Protein AF-0000000085128435 (afdb_homodimer)

Secondary structure (DSSP, 8-state):
-------------EEEEEPTTS-EEETTTTEEE-HHHHHHHHHTT--EEEEETTT--B-HHHHHHHHHHHHHHHS---S-HHHHHHHHTTTTSTTHHHHHHHHHHHHHHHHHHHHHHHHHHHHS-HHHHHHHHHHSHHHHHHHHHHHHHHHHHHHHHHHHHHHHHHHHHHHHHT-----/-------------EEEEEPTTS-EEETTTTEEE-HHHHHHHHHTT--EEEEETTT--B-HHHHHHHHHHHHHHHS---S-HHHHHHHHTTTTSTTHHHHHHHHHHHHHHHHHHHHHHHHHHHHS-HHHHHHHHHHSHHHHHHHHHHHHHHHHHHHHHHHHHHHHHHHHHHHHHT-----

pLDDT: mean 78.28, std 19.85, range [29.62, 98.5]

Solvent-accessible surface area (backbone atoms only — not comparable to full-atom values): 19797 Å² total; per-residue (Å²): 135,84,77,75,74,74,69,78,64,82,82,74,69,41,48,30,31,36,41,95,86,74,45,36,33,29,65,86,76,70,39,79,48,50,71,69,55,51,49,50,37,46,61,68,69,43,56,69,42,30,25,33,62,85,81,59,49,80,40,38,59,54,52,49,46,49,52,49,42,51,43,49,68,75,55,81,55,47,73,51,58,67,45,48,48,54,54,56,54,32,65,90,40,93,56,27,66,56,51,24,54,50,50,39,52,52,52,50,51,50,50,53,48,50,52,51,49,51,51,48,50,71,69,36,51,73,65,53,47,48,46,50,58,60,50,42,62,56,53,52,45,47,46,46,43,45,44,44,46,45,43,47,45,44,46,46,46,44,46,49,46,45,46,50,44,45,46,48,48,32,49,70,71,63,57,68,78,83,127,136,82,78,74,75,74,70,79,66,80,81,76,70,42,49,31,32,36,42,96,86,75,46,37,34,30,65,85,76,69,40,79,47,49,71,68,55,52,50,49,37,48,64,67,69,43,58,70,40,32,25,33,61,86,81,57,48,80,41,38,58,51,53,50,45,49,52,50,43,50,43,48,68,74,54,81,55,48,73,51,58,68,44,49,48,54,54,56,54,32,65,89,41,93,56,26,65,56,50,23,53,49,50,38,50,53,52,50,51,49,51,51,48,51,52,52,51,52,52,50,49,71,68,35,51,72,62,54,47,49,45,48,58,62,53,41,60,57,55,50,45,47,46,4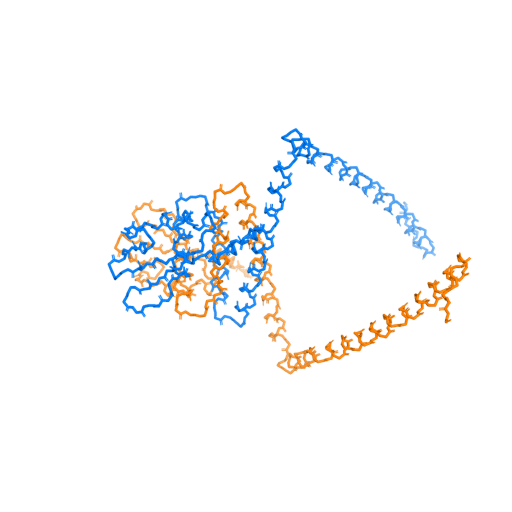6,45,44,44,45,47,44,44,47,45,44,46,47,46,45,45,49,45,45,46,50,44,46,45,48,49,34,48,70,70,63,56,68,78,83,126

Structure (mmCIF, N/CA/C/O backbone):
data_AF-0000000085128435-model_v1
#
loop_
_entity.id
_entity.type
_entity.pdbx_description
1 polymer 'Polyhydroxyalkonate synthesis repressor, PhaR'
#
loop_
_atom_site.group_PDB
_atom_site.id
_atom_site.type_symbol
_atom_site.label_atom_id
_atom_site.label_alt_id
_atom_site.label_comp_id
_atom_site.label_asym_id
_atom_site.label_entity_id
_atom_site.label_seq_id
_atom_site.pdbx_PDB_ins_code
_atom_site.Cartn_x
_atom_site.Cartn_y
_atom_site.Cartn_z
_atom_site.occupancy
_atom_site.B_iso_or_equiv
_atom_site.auth_seq_id
_atom_site.auth_comp_id
_atom_site.auth_asym_id
_atom_site.auth_atom_id
_atom_site.pdbx_PDB_model_num
ATOM 1 N N . MET A 1 1 ? 48.875 17.984 -14.031 1 29.62 1 MET A N 1
ATOM 2 C CA . MET A 1 1 ? 48.344 16.641 -14.289 1 29.62 1 MET A CA 1
ATOM 3 C C . MET A 1 1 ? 46.906 16.516 -13.82 1 29.62 1 MET A C 1
ATOM 5 O O . MET A 1 1 ? 46.625 16.703 -12.641 1 29.62 1 MET A O 1
ATOM 9 N N . GLN A 1 2 ? 45.875 16.922 -14.672 1 31.45 2 GLN A N 1
ATOM 10 C CA . GLN A 1 2 ? 44.438 17.219 -14.484 1 31.45 2 GLN A CA 1
ATOM 11 C C . GLN A 1 2 ? 43.688 15.984 -14.008 1 31.45 2 GLN A C 1
ATOM 13 O O . GLN A 1 2 ? 43.719 14.938 -14.656 1 31.45 2 GLN A O 1
ATOM 18 N N . GLU A 1 3 ? 43.719 15.727 -12.664 1 36.03 3 GLU A N 1
ATOM 19 C CA . GLU A 1 3 ? 42.938 14.664 -12.008 1 36.03 3 GLU A CA 1
ATOM 20 C C . GLU A 1 3 ? 41.531 14.594 -12.555 1 36.03 3 GLU A C 1
ATOM 22 O O . GLU A 1 3 ? 40.781 15.562 -12.477 1 36.03 3 GLU A O 1
ATOM 27 N N . THR A 1 4 ? 41.344 13.953 -13.781 1 36.53 4 THR A N 1
ATOM 28 C CA . THR A 1 4 ? 40.094 13.664 -14.453 1 36.53 4 THR A CA 1
ATOM 29 C C . THR A 1 4 ? 39.031 13.211 -13.453 1 36.53 4 THR A C 1
ATOM 31 O O . THR A 1 4 ? 39.25 12.25 -12.711 1 36.53 4 THR A O 1
ATOM 34 N N . THR A 1 5 ? 38.406 14.18 -12.719 1 35.28 5 THR A N 1
ATOM 35 C CA . THR A 1 5 ? 37.219 14.008 -11.883 1 35.28 5 THR A CA 1
ATOM 36 C C . THR A 1 5 ? 36.25 12.992 -12.5 1 35.28 5 THR A C 1
ATOM 38 O O . THR A 1 5 ? 35.75 13.211 -13.594 1 35.28 5 THR A O 1
ATOM 41 N N . THR A 1 6 ? 36.688 11.656 -12.492 1 37.72 6 THR A N 1
ATOM 42 C CA . THR A 1 6 ? 35.812 10.562 -12.906 1 37.72 6 THR A CA 1
ATOM 43 C C . THR A 1 6 ? 34.344 10.859 -12.539 1 37.72 6 THR A C 1
ATOM 45 O O . THR A 1 6 ? 34.031 11.031 -11.359 1 37.72 6 THR A O 1
ATOM 48 N N . SER A 1 7 ? 33.625 11.719 -13.336 1 37.97 7 SER A N 1
ATOM 49 C CA . SER A 1 7 ? 32.188 11.914 -13.344 1 37.97 7 SER A CA 1
ATOM 50 C C . SER A 1 7 ? 31.469 10.672 -12.836 1 37.97 7 SER A C 1
ATOM 52 O O . SER A 1 7 ? 31.688 9.562 -13.336 1 37.97 7 SER A O 1
ATOM 54 N N . ALA A 1 8 ? 31.344 10.469 -11.539 1 37.62 8 ALA A N 1
ATOM 55 C CA . ALA A 1 8 ? 30.531 9.375 -11.008 1 37.62 8 ALA A CA 1
ATOM 56 C C . ALA A 1 8 ? 29.422 8.992 -11.984 1 37.62 8 ALA A C 1
ATOM 58 O O . ALA A 1 8 ? 28.594 9.82 -12.359 1 37.62 8 ALA A O 1
ATOM 59 N N . ALA A 1 9 ? 29.531 8.297 -13.031 1 41.47 9 ALA A N 1
ATOM 60 C CA . ALA A 1 9 ? 28.625 7.852 -14.086 1 41.47 9 ALA A CA 1
ATOM 61 C C . ALA A 1 9 ? 27.234 7.559 -13.531 1 41.47 9 ALA A C 1
ATOM 63 O O . ALA A 1 9 ? 27.094 7.172 -12.367 1 41.47 9 ALA A O 1
ATOM 64 N N . PRO A 1 10 ? 26.078 8.203 -13.859 1 46.06 10 PRO A N 1
ATOM 65 C CA . PRO A 1 10 ? 24.719 7.988 -13.359 1 46.06 10 PRO A CA 1
ATOM 66 C C . PRO A 1 10 ? 24.469 6.547 -12.906 1 46.06 10 PRO A C 1
ATOM 68 O O . PRO A 1 10 ? 24.859 5.605 -13.602 1 46.06 10 PRO A O 1
ATOM 71 N N . SER A 1 11 ? 24.781 6.012 -11.766 1 53.78 11 SER A N 1
ATOM 72 C CA . SER A 1 11 ? 24.625 4.668 -11.219 1 53.78 11 SER A CA 1
ATOM 73 C C . SER A 1 11 ? 23.531 3.895 -11.953 1 53.78 11 SER A C 1
ATOM 75 O O . SER A 1 11 ? 22.422 4.391 -12.125 1 53.78 11 SER A O 1
ATOM 77 N N . ALA A 1 12 ? 23.812 3.006 -12.961 1 68.81 12 ALA A N 1
ATOM 78 C CA . ALA A 1 12 ? 23.094 2.193 -13.938 1 68.81 12 ALA A CA 1
ATOM 79 C C . ALA A 1 12 ? 21.938 1.436 -13.273 1 68.81 12 ALA A C 1
ATOM 81 O O . ALA A 1 12 ? 22.094 0.923 -12.164 1 68.81 12 ALA A O 1
ATOM 82 N N . GLN A 1 13 ? 20.703 1.699 -13.602 1 87.69 13 GLN A N 1
ATOM 83 C CA . GLN A 1 13 ? 19.484 1.013 -13.18 1 87.69 13 GLN A CA 1
ATOM 84 C C . GLN A 1 13 ? 19.609 -0.496 -13.375 1 87.69 13 GLN A C 1
ATOM 86 O O . GLN A 1 13 ? 20 -0.955 -14.453 1 87.69 13 GLN A O 1
ATOM 91 N N . ARG A 1 14 ? 19.594 -1.286 -12.25 1 94.31 14 ARG A N 1
ATOM 92 C CA . ARG A 1 14 ? 19.625 -2.744 -12.305 1 94.31 14 ARG A CA 1
ATOM 93 C C . ARG A 1 14 ? 18.344 -3.295 -12.945 1 94.31 14 ARG A C 1
ATOM 95 O O . ARG A 1 14 ? 17.234 -3.002 -12.492 1 94.31 14 ARG A O 1
ATOM 102 N N . VAL A 1 15 ? 18.609 -4.141 -14.016 1 97.19 15 VAL A N 1
ATOM 103 C CA . VAL A 1 15 ? 17.484 -4.66 -14.773 1 97.19 15 VAL A CA 1
ATOM 104 C C . VAL A 1 15 ? 17.25 -6.129 -14.414 1 97.19 15 VAL A C 1
ATOM 106 O O . VAL A 1 15 ? 18.172 -6.949 -14.531 1 97.19 15 VAL A O 1
ATOM 109 N N . ILE A 1 16 ? 16.109 -6.445 -13.984 1 98.38 16 ILE A N 1
ATOM 110 C CA . ILE A 1 16 ? 15.648 -7.805 -13.719 1 98.38 16 ILE A CA 1
ATOM 111 C C . ILE A 1 16 ? 14.609 -8.219 -14.758 1 98.38 16 ILE A C 1
ATOM 113 O O . ILE A 1 16 ? 13.672 -7.465 -15.039 1 98.38 16 ILE A O 1
ATOM 117 N N . LYS A 1 17 ? 14.828 -9.391 -15.328 1 98.5 17 LYS A N 1
ATOM 118 C CA . LYS A 1 17 ? 13.867 -9.914 -16.297 1 98.5 17 LYS A CA 1
ATOM 119 C C . LYS A 1 17 ? 12.961 -10.961 -15.648 1 98.5 17 LYS A C 1
ATOM 121 O O . LYS A 1 17 ? 13.43 -11.836 -14.922 1 98.5 17 LYS A O 1
ATOM 126 N N . LYS A 1 18 ? 11.727 -10.734 -15.852 1 98.38 18 LYS A N 1
ATOM 127 C CA . LYS A 1 18 ? 10.75 -11.719 -15.406 1 98.38 18 LYS A CA 1
ATOM 128 C C . LYS A 1 18 ? 10.312 -12.617 -16.562 1 98.38 18 LYS A C 1
ATOM 130 O O . LYS A 1 18 ? 9.852 -12.125 -17.594 1 98.38 18 LYS A O 1
ATOM 135 N N . TYR A 1 19 ? 10.375 -13.938 -16.422 1 97.94 19 TYR A N 1
ATOM 136 C CA . TYR A 1 19 ? 10.062 -14.891 -17.484 1 97.94 19 TYR A CA 1
ATOM 137 C C . TYR A 1 19 ? 8.672 -15.477 -17.297 1 97.94 19 TYR A C 1
ATOM 139 O O . TYR A 1 19 ? 8.086 -15.391 -16.219 1 97.94 19 TYR A O 1
ATOM 147 N N . PRO A 1 20 ? 8.086 -16.047 -18.297 1 95.88 20 PRO A N 1
ATOM 148 C CA . PRO A 1 20 ? 6.734 -16.609 -18.234 1 95.88 20 PRO A CA 1
ATOM 149 C C . PRO A 1 20 ? 6.609 -17.719 -17.188 1 95.88 20 PRO A C 1
ATOM 151 O O . PRO A 1 20 ? 5.52 -17.953 -16.672 1 95.88 20 PRO A O 1
ATOM 154 N N . ASN A 1 21 ? 7.656 -18.344 -16.812 1 95.44 21 ASN A N 1
ATOM 155 C CA . ASN A 1 21 ? 7.613 -19.391 -15.797 1 95.44 21 ASN A CA 1
ATOM 156 C C . ASN A 1 21 ? 7.727 -18.797 -14.391 1 95.44 21 ASN A C 1
ATOM 158 O O . ASN A 1 21 ? 7.957 -19.531 -13.43 1 95.44 21 ASN A O 1
ATOM 162 N N . ARG A 1 22 ? 7.664 -17.562 -14.234 1 93.75 22 ARG A N 1
ATOM 163 C CA . ARG A 1 22 ? 7.59 -16.797 -12.992 1 93.75 22 ARG A CA 1
ATOM 164 C C . ARG A 1 22 ? 8.969 -16.625 -12.375 1 93.75 22 ARG A C 1
ATOM 166 O O . ARG A 1 22 ? 9.094 -16.234 -11.211 1 93.75 22 ARG A O 1
ATOM 173 N N . ARG A 1 23 ? 9.969 -16.969 -13.141 1 97.06 23 ARG A N 1
ATOM 174 C CA . ARG A 1 23 ? 11.336 -16.812 -12.656 1 97.06 23 ARG A CA 1
ATOM 175 C C . ARG A 1 23 ? 11.867 -15.414 -12.93 1 97.06 23 ARG A C 1
ATOM 177 O O . ARG A 1 23 ? 11.539 -14.812 -13.961 1 97.06 23 ARG A O 1
ATOM 184 N N . LEU A 1 24 ? 12.656 -14.93 -12 1 98.38 24 LEU A N 1
ATOM 185 C CA . LEU A 1 24 ? 13.336 -13.641 -12.141 1 98.38 24 LEU A CA 1
ATOM 186 C C . LEU A 1 24 ? 14.82 -13.836 -12.43 1 98.38 24 LEU A C 1
ATOM 188 O O . LEU A 1 24 ? 15.453 -14.719 -11.844 1 98.38 24 LEU A O 1
ATOM 192 N N . TYR A 1 25 ? 15.328 -13.047 -13.406 1 98.31 25 TYR A N 1
ATOM 193 C CA . TYR A 1 25 ? 16.719 -13.125 -13.828 1 98.31 25 TYR A CA 1
ATOM 194 C C . TYR A 1 25 ? 17.406 -11.773 -13.703 1 98.31 25 TYR A C 1
ATOM 196 O O . TYR A 1 25 ? 16.938 -10.773 -14.25 1 98.31 25 TYR A O 1
ATOM 204 N N . ASP A 1 26 ? 18.484 -11.781 -13.008 1 97.75 26 ASP A N 1
ATOM 205 C CA . ASP A 1 26 ? 19.297 -10.57 -12.852 1 97.75 26 ASP A CA 1
ATOM 206 C C . ASP A 1 26 ? 20.297 -10.422 -13.992 1 97.75 26 ASP A C 1
ATOM 208 O O . ASP A 1 26 ? 21.266 -11.18 -14.078 1 97.75 26 ASP A O 1
ATOM 212 N N . THR A 1 27 ? 20.156 -9.445 -14.797 1 96.19 27 THR A N 1
ATOM 213 C CA . THR A 1 27 ? 20.984 -9.281 -15.984 1 96.19 27 THR A CA 1
ATOM 214 C C . THR A 1 27 ? 22.391 -8.805 -15.602 1 96.19 27 THR A C 1
ATOM 216 O O . THR A 1 27 ? 23.344 -9.008 -16.359 1 96.19 27 THR A O 1
ATOM 219 N N . ASN A 1 28 ? 22.469 -8.133 -14.484 1 93.62 28 ASN A N 1
ATOM 220 C CA . ASN A 1 28 ? 23.781 -7.664 -14.039 1 93.62 28 ASN A CA 1
ATOM 221 C C . ASN A 1 28 ? 24.672 -8.82 -13.609 1 93.62 28 ASN A C 1
ATOM 223 O O . ASN A 1 28 ? 25.859 -8.852 -13.945 1 93.62 28 ASN A O 1
ATOM 227 N N . THR A 1 29 ? 24.156 -9.781 -12.953 1 94.94 29 THR A N 1
ATOM 228 C CA . THR A 1 29 ? 24.953 -10.891 -12.438 1 94.94 29 THR A CA 1
ATOM 229 C C . THR A 1 29 ? 24.719 -12.148 -13.273 1 94.94 29 THR A C 1
ATOM 231 O O . THR A 1 29 ? 25.297 -13.203 -12.984 1 94.94 29 THR A O 1
ATOM 234 N N . SER A 1 30 ? 23.875 -12.086 -14.234 1 95 30 SER A N 1
ATOM 235 C CA . SER A 1 30 ? 23.547 -13.195 -15.117 1 95 30 SER A CA 1
ATOM 236 C C . SER A 1 30 ? 23.156 -14.438 -14.32 1 95 30 SER A C 1
ATOM 238 O O . SER A 1 30 ? 23.672 -15.523 -14.555 1 95 30 SER A O 1
ATOM 240 N N . SER A 1 31 ? 22.281 -14.258 -13.383 1 97.69 31 SER A N 1
ATOM 241 C CA . SER A 1 31 ? 21.859 -15.352 -12.516 1 97.69 31 SER A CA 1
ATOM 242 C C . SER A 1 31 ? 20.406 -15.172 -12.086 1 97.69 31 SER A C 1
ATOM 244 O O . SER A 1 31 ? 19.859 -14.078 -12.172 1 97.69 31 SER A O 1
ATOM 246 N N . TYR A 1 32 ? 19.844 -16.312 -11.641 1 97.94 32 TYR A N 1
ATOM 247 C CA . TYR A 1 32 ? 18.5 -16.266 -11.078 1 97.94 32 TYR A CA 1
ATOM 248 C C . TYR A 1 32 ? 18.484 -15.492 -9.758 1 97.94 32 TYR A C 1
ATOM 250 O O . TYR A 1 32 ? 19.453 -15.555 -8.992 1 97.94 32 TYR A O 1
ATOM 258 N N . ILE A 1 33 ? 17.391 -14.789 -9.57 1 98.12 33 ILE A N 1
ATOM 259 C CA . ILE A 1 33 ? 17.234 -14.008 -8.352 1 98.12 33 ILE A CA 1
ATOM 260 C C . ILE A 1 33 ? 15.836 -14.234 -7.773 1 98.12 33 ILE A C 1
ATOM 262 O O . ILE A 1 33 ? 14.867 -14.398 -8.516 1 98.12 33 ILE A O 1
ATOM 266 N N . THR A 1 34 ? 15.703 -14.25 -6.48 1 97.75 34 THR A N 1
ATOM 267 C CA . THR A 1 34 ? 14.43 -14.445 -5.805 1 97.75 34 THR A CA 1
ATOM 268 C C . THR A 1 34 ? 13.797 -13.102 -5.441 1 97.75 34 THR A C 1
ATOM 270 O O . THR A 1 34 ? 14.461 -12.07 -5.488 1 97.75 34 THR A O 1
ATOM 273 N N . LEU A 1 35 ? 12.562 -13.211 -5.156 1 97.44 35 LEU A N 1
ATOM 274 C CA . LEU A 1 35 ? 11.852 -12.023 -4.707 1 97.44 35 LEU A CA 1
ATOM 275 C C . LEU A 1 35 ? 12.516 -11.422 -3.473 1 97.44 35 LEU A C 1
ATOM 277 O O . LEU A 1 35 ? 12.609 -10.203 -3.346 1 97.44 35 LEU A O 1
ATOM 281 N N . THR A 1 36 ? 12.969 -12.242 -2.594 1 96.88 36 THR A N 1
ATOM 282 C CA . THR A 1 36 ? 13.656 -11.82 -1.38 1 96.88 36 THR A CA 1
ATOM 283 C C . THR A 1 36 ? 14.938 -11.07 -1.722 1 96.88 36 THR A C 1
ATOM 285 O O . THR A 1 36 ? 15.266 -10.062 -1.085 1 96.88 36 THR A O 1
ATOM 288 N N . GLU A 1 37 ? 15.641 -11.547 -2.684 1 97.5 37 GLU A N 1
ATOM 289 C CA . GLU A 1 37 ? 16.875 -10.891 -3.107 1 97.5 37 GLU A CA 1
ATOM 290 C C . GLU A 1 37 ? 16.578 -9.547 -3.777 1 97.5 37 GLU A C 1
ATOM 292 O O . GLU A 1 37 ? 17.344 -8.594 -3.637 1 97.5 37 GLU A O 1
ATOM 297 N N . VAL A 1 38 ? 15.477 -9.484 -4.551 1 98.12 38 VAL A N 1
ATOM 298 C CA . VAL A 1 38 ? 15.062 -8.203 -5.117 1 98.12 38 VAL A CA 1
ATOM 299 C C . VAL A 1 38 ? 14.758 -7.215 -3.992 1 98.12 38 VAL A C 1
ATOM 301 O O . VAL A 1 38 ? 15.133 -6.043 -4.07 1 98.12 38 VAL A O 1
ATOM 304 N N . LYS A 1 39 ? 14.055 -7.703 -2.988 1 97.56 39 LYS A N 1
ATOM 305 C CA . LYS A 1 39 ? 13.789 -6.879 -1.813 1 97.56 39 LYS A CA 1
ATOM 306 C C . LYS A 1 39 ? 15.086 -6.316 -1.235 1 97.56 39 LYS A C 1
ATOM 308 O O . LYS A 1 39 ? 15.148 -5.141 -0.871 1 97.56 39 LYS A O 1
ATOM 313 N N . GLN A 1 40 ? 16.109 -7.098 -1.146 1 97.31 40 GLN A N 1
ATOM 314 C CA . GLN A 1 40 ? 17.391 -6.672 -0.599 1 97.31 40 GLN A CA 1
ATOM 315 C C . GLN A 1 40 ? 18 -5.551 -1.436 1 97.31 40 GLN A C 1
ATOM 317 O O . GLN A 1 40 ? 18.625 -4.629 -0.895 1 97.31 40 GLN A O 1
ATOM 322 N N . LEU A 1 41 ? 17.828 -5.684 -2.721 1 97.06 41 LEU A N 1
ATOM 323 C CA . LEU A 1 41 ? 18.312 -4.617 -3.596 1 97.06 41 LEU A CA 1
ATOM 324 C C . LEU A 1 41 ? 17.594 -3.303 -3.295 1 97.06 41 LEU A C 1
ATOM 326 O O . LEU A 1 41 ? 18.234 -2.25 -3.221 1 97.06 41 LEU A O 1
ATOM 330 N N . VAL A 1 42 ? 16.281 -3.357 -3.107 1 96.75 42 VAL A N 1
ATOM 331 C CA . VAL A 1 42 ? 15.477 -2.174 -2.801 1 96.75 42 VAL A CA 1
ATOM 332 C C . VAL A 1 42 ? 15.922 -1.59 -1.46 1 96.75 42 VAL A C 1
ATOM 334 O O . VAL A 1 42 ? 16.094 -0.376 -1.333 1 96.75 42 VAL A O 1
ATOM 337 N N . MET A 1 43 ? 16.156 -2.467 -0.469 1 94.69 43 MET A N 1
ATOM 338 C CA . MET A 1 43 ? 16.578 -2.059 0.868 1 94.69 43 MET A CA 1
ATOM 339 C C . MET A 1 43 ? 17.922 -1.343 0.818 1 94.69 43 MET A C 1
ATOM 341 O O . MET A 1 43 ? 18.188 -0.456 1.632 1 94.69 43 MET A O 1
ATOM 345 N N . SER A 1 44 ? 18.719 -1.758 -0.146 1 94.06 44 SER A N 1
ATOM 346 C CA . SER A 1 44 ? 20.062 -1.188 -0.284 1 94.06 44 SER A CA 1
ATOM 347 C C . SER A 1 44 ? 20.047 0.047 -1.179 1 94.06 44 SER A C 1
ATOM 349 O O . SER A 1 44 ? 21.094 0.504 -1.634 1 94.06 44 SER A O 1
ATOM 351 N N . ASN A 1 45 ? 18.859 0.463 -1.525 1 92 45 ASN A N 1
ATOM 352 C CA . ASN A 1 45 ? 18.672 1.666 -2.328 1 92 45 ASN A CA 1
ATOM 353 C C . ASN A 1 45 ? 19.25 1.504 -3.73 1 92 45 ASN A C 1
ATOM 355 O O . ASN A 1 45 ? 19.75 2.465 -4.312 1 92 45 ASN A O 1
ATOM 359 N N . GLU A 1 46 ? 19.266 0.277 -4.211 1 92.38 46 GLU A N 1
ATOM 360 C CA . GLU A 1 46 ? 19.656 0.055 -5.602 1 92.38 46 GLU A CA 1
ATOM 361 C C . GLU A 1 46 ? 18.453 0.221 -6.535 1 92.38 46 GLU A C 1
ATOM 363 O O . GLU A 1 46 ? 17.422 -0.429 -6.352 1 92.38 46 GLU A O 1
ATOM 368 N N . PRO A 1 47 ? 18.594 1.098 -7.492 1 89.81 47 PRO A N 1
ATOM 369 C CA . PRO A 1 47 ? 17.484 1.253 -8.438 1 89.81 47 PRO A CA 1
ATOM 370 C C . PRO A 1 47 ? 17.219 -0.015 -9.242 1 89.81 47 PRO A C 1
ATOM 372 O O . PRO A 1 47 ? 18.109 -0.516 -9.93 1 89.81 47 PRO A O 1
ATOM 375 N N . VAL A 1 48 ? 16.078 -0.555 -9.125 1 95.69 48 VAL A N 1
ATOM 376 C CA . VAL A 1 48 ? 15.734 -1.81 -9.781 1 95.69 48 VAL A CA 1
ATOM 377 C C . VAL A 1 48 ? 14.555 -1.586 -10.734 1 95.69 48 VAL A C 1
ATOM 379 O O . VAL A 1 48 ? 13.586 -0.911 -10.383 1 95.69 48 VAL A O 1
ATOM 382 N N . VAL A 1 49 ? 14.742 -2.117 -11.914 1 97.38 49 VAL A N 1
ATOM 383 C CA . VAL A 1 49 ? 13.648 -2.156 -12.867 1 97.38 49 VAL A CA 1
ATOM 384 C C . VAL A 1 49 ? 13.375 -3.6 -13.289 1 97.38 49 VAL A C 1
ATOM 386 O O . VAL A 1 49 ? 14.312 -4.352 -13.586 1 97.38 49 VAL A O 1
ATOM 389 N N . VAL A 1 50 ? 12.125 -3.959 -13.273 1 98.12 50 VAL A N 1
ATOM 390 C CA . VAL A 1 50 ? 11.75 -5.309 -13.672 1 98.12 50 VAL A CA 1
ATOM 391 C C . VAL A 1 50 ? 10.977 -5.258 -14.992 1 98.12 50 VAL A C 1
ATOM 393 O O . VAL A 1 50 ? 9.992 -4.535 -15.117 1 98.12 50 VAL A O 1
ATOM 396 N N . LYS A 1 51 ? 11.5 -6.055 -15.961 1 98.06 51 LYS A N 1
ATOM 397 C CA . LYS A 1 51 ? 10.875 -6.078 -17.281 1 98.06 51 LYS A CA 1
ATOM 398 C C . LYS A 1 51 ? 10.445 -7.492 -17.656 1 98.06 51 LYS A C 1
ATOM 400 O O . LYS A 1 51 ? 11.141 -8.461 -17.359 1 98.06 51 LYS A O 1
ATOM 405 N N . ASP A 1 52 ? 9.273 -7.562 -18.266 1 98.12 52 ASP A N 1
ATOM 406 C CA . ASP A 1 52 ? 8.859 -8.836 -18.844 1 98.12 52 ASP A CA 1
ATOM 407 C C . ASP A 1 52 ? 9.852 -9.289 -19.922 1 98.12 52 ASP A C 1
ATOM 409 O O . ASP A 1 52 ? 10.18 -8.523 -20.828 1 98.12 52 ASP A O 1
ATOM 413 N N . ALA A 1 53 ? 10.305 -10.484 -19.844 1 97.31 53 ALA A N 1
ATOM 414 C CA . ALA A 1 53 ? 11.359 -10.984 -20.719 1 97.31 53 ALA A CA 1
ATOM 415 C C . ALA A 1 53 ? 10.883 -11.055 -22.156 1 97.31 53 ALA A C 1
ATOM 417 O O . ALA A 1 53 ? 11.664 -10.859 -23.094 1 97.31 53 ALA A O 1
ATOM 418 N N . LYS A 1 54 ? 9.609 -11.281 -22.344 1 96.81 54 LYS A N 1
ATOM 419 C CA . LYS A 1 54 ? 9.07 -11.469 -23.688 1 96.81 54 LYS A CA 1
ATOM 420 C C . LYS A 1 54 ? 8.664 -10.133 -24.312 1 96.81 54 LYS A C 1
ATOM 422 O O . LYS A 1 54 ? 9.078 -9.805 -25.422 1 96.81 54 LYS A O 1
ATOM 427 N N . SER A 1 55 ? 7.879 -9.312 -23.594 1 96.62 55 SER A N 1
ATOM 428 C CA . SER A 1 55 ? 7.266 -8.117 -24.172 1 96.62 55 SER A CA 1
ATOM 429 C C . SER A 1 55 ? 8.094 -6.867 -23.859 1 96.62 55 SER A C 1
ATOM 431 O O . SER A 1 55 ? 7.918 -5.828 -24.5 1 96.62 55 SER A O 1
ATOM 433 N N . GLY A 1 56 ? 8.859 -6.848 -22.797 1 96.44 56 GLY A N 1
ATOM 434 C CA . GLY A 1 56 ? 9.602 -5.672 -22.359 1 96.44 56 GLY A CA 1
ATOM 435 C C . GLY A 1 56 ? 8.789 -4.742 -21.484 1 96.44 56 GLY A C 1
ATOM 436 O O . GLY A 1 56 ? 9.273 -3.691 -21.062 1 96.44 56 GLY A O 1
ATOM 437 N N . GLU A 1 57 ? 7.566 -5.152 -21.203 1 96 57 GLU A N 1
ATOM 438 C CA . GLU A 1 57 ? 6.691 -4.34 -20.359 1 96 57 GLU A CA 1
ATOM 439 C C . GLU A 1 57 ? 7.293 -4.145 -18.969 1 96 57 GLU A C 1
ATOM 441 O O . GLU A 1 57 ? 7.863 -5.078 -18.406 1 96 57 GLU A O 1
ATOM 446 N N . ASP A 1 58 ? 7.188 -2.912 -18.438 1 96.44 58 ASP A N 1
ATOM 447 C CA . ASP A 1 58 ? 7.676 -2.613 -17.094 1 96.44 58 ASP A CA 1
ATOM 448 C C . ASP A 1 58 ? 6.766 -3.219 -16.031 1 96.44 58 ASP A C 1
ATOM 450 O O . ASP A 1 58 ? 5.586 -2.863 -15.945 1 96.44 58 ASP A O 1
ATOM 454 N N . LEU A 1 59 ? 7.352 -4.125 -15.227 1 96.69 59 LEU A N 1
ATOM 455 C CA . LEU A 1 59 ? 6.602 -4.848 -14.203 1 96.69 59 LEU A CA 1
ATOM 456 C C . LEU A 1 59 ? 7.066 -4.445 -12.805 1 96.69 59 LEU A C 1
ATOM 458 O O . LEU A 1 59 ? 6.73 -5.109 -11.82 1 96.69 59 LEU A O 1
ATOM 462 N N . THR A 1 60 ? 7.758 -3.357 -12.641 1 97.56 60 THR A N 1
ATOM 463 C CA . THR A 1 60 ? 8.391 -2.975 -11.383 1 97.56 60 THR A CA 1
ATOM 464 C C . THR A 1 60 ? 7.348 -2.77 -10.289 1 97.56 60 THR A C 1
ATOM 466 O O . THR A 1 60 ? 7.484 -3.297 -9.188 1 97.56 60 THR A O 1
ATOM 469 N N . ARG A 1 61 ? 6.281 -2.109 -10.625 1 96.81 61 ARG A N 1
ATOM 470 C CA . ARG A 1 61 ? 5.227 -1.814 -9.664 1 96.81 61 ARG A CA 1
ATOM 471 C C . ARG A 1 61 ? 4.625 -3.098 -9.102 1 96.81 61 ARG A C 1
ATOM 473 O O . ARG A 1 61 ? 4.477 -3.238 -7.883 1 96.81 61 ARG A O 1
ATOM 480 N N . SER A 1 62 ? 4.359 -4.047 -10.016 1 96.5 62 SER A N 1
ATOM 481 C CA . SER A 1 62 ? 3.758 -5.312 -9.609 1 96.5 62 SER A CA 1
ATOM 482 C C . SER A 1 62 ? 4.695 -6.105 -8.703 1 96.5 62 SER A C 1
ATOM 484 O O . SER A 1 62 ? 4.258 -6.707 -7.723 1 96.5 62 SER A O 1
ATOM 486 N N . ILE A 1 63 ? 5.926 -6.062 -9 1 97.88 63 ILE A N 1
ATOM 487 C CA . ILE A 1 63 ? 6.914 -6.82 -8.234 1 97.88 63 ILE A CA 1
ATOM 488 C C . ILE A 1 63 ? 7.094 -6.188 -6.855 1 97.88 63 ILE A C 1
ATOM 490 O O . ILE A 1 63 ? 7.191 -6.891 -5.848 1 97.88 63 ILE A O 1
ATOM 494 N N . LEU A 1 64 ? 7.152 -4.855 -6.777 1 97.81 64 LEU A N 1
ATOM 495 C CA . LEU A 1 64 ? 7.266 -4.168 -5.496 1 97.81 64 LEU A CA 1
ATOM 496 C C . LEU A 1 64 ? 6.055 -4.461 -4.613 1 97.81 64 LEU A C 1
ATOM 498 O O . LEU A 1 64 ? 6.199 -4.676 -3.41 1 97.81 64 LEU A O 1
ATOM 502 N N . LEU A 1 65 ? 4.867 -4.504 -5.16 1 97.75 65 LEU A N 1
ATOM 503 C CA . LEU A 1 65 ? 3.65 -4.824 -4.418 1 97.75 65 LEU A CA 1
ATOM 504 C C . LEU A 1 65 ? 3.676 -6.266 -3.93 1 97.75 65 LEU A C 1
ATOM 506 O O . LEU A 1 65 ? 3.17 -6.57 -2.848 1 97.75 65 LEU A O 1
ATOM 510 N N . GLN A 1 66 ? 4.207 -7.148 -4.797 1 97.06 66 GLN A N 1
ATOM 511 C CA . GLN A 1 66 ? 4.348 -8.539 -4.383 1 97.06 66 GLN A CA 1
ATOM 512 C C . GLN A 1 66 ? 5.262 -8.664 -3.166 1 97.06 66 GLN A C 1
ATOM 514 O O . GLN A 1 66 ? 5 -9.453 -2.26 1 97.06 66 GLN A O 1
ATOM 519 N N . ILE A 1 67 ? 6.312 -7.887 -3.164 1 97.5 67 ILE A N 1
ATOM 520 C CA . ILE A 1 67 ? 7.203 -7.855 -2.01 1 97.5 67 ILE A CA 1
ATOM 521 C C . ILE A 1 67 ? 6.426 -7.402 -0.774 1 97.5 67 ILE A C 1
ATOM 523 O O . ILE A 1 67 ? 6.531 -8.016 0.29 1 97.5 67 ILE A O 1
ATOM 527 N N . ILE A 1 68 ? 5.629 -6.348 -0.891 1 97.56 68 ILE A N 1
ATOM 528 C CA . ILE A 1 68 ? 4.824 -5.832 0.21 1 97.56 68 ILE A CA 1
ATOM 529 C C . ILE A 1 68 ? 3.834 -6.902 0.671 1 97.56 68 ILE A C 1
ATOM 531 O O . ILE A 1 68 ? 3.654 -7.113 1.872 1 97.56 68 ILE A O 1
ATOM 535 N N . LEU A 1 69 ? 3.211 -7.621 -0.259 1 96.75 69 LEU A N 1
ATOM 536 C CA . LEU A 1 69 ? 2.275 -8.695 0.048 1 96.75 69 LEU A CA 1
ATOM 537 C C . LEU A 1 69 ? 2.939 -9.766 0.906 1 96.75 69 LEU A C 1
ATOM 539 O O . LEU A 1 69 ? 2.385 -10.188 1.925 1 96.75 69 LEU A O 1
ATOM 543 N N . GLU A 1 70 ? 4.145 -10.141 0.57 1 95.31 70 GLU A N 1
ATOM 544 C CA . GLU A 1 70 ? 4.867 -11.164 1.316 1 95.31 70 GLU A CA 1
ATOM 545 C C . GLU A 1 70 ? 5.25 -10.672 2.707 1 95.31 70 GLU A C 1
ATOM 547 O O . GLU A 1 70 ? 5.117 -11.398 3.691 1 95.31 70 GLU A O 1
ATOM 552 N N . GLU A 1 71 ? 5.676 -9.461 2.77 1 95.31 71 GLU A N 1
ATOM 553 C CA . GLU A 1 71 ? 6.062 -8.875 4.051 1 95.31 71 GLU A CA 1
ATOM 554 C C . GLU A 1 71 ? 4.863 -8.766 4.988 1 95.31 71 GLU A C 1
ATOM 556 O O . GLU A 1 71 ? 4.984 -9 6.191 1 95.31 71 GLU A O 1
ATOM 561 N N . GLU A 1 72 ? 3.729 -8.453 4.434 1 96 72 GLU A N 1
ATOM 562 C CA . GLU A 1 72 ? 2.514 -8.266 5.223 1 96 72 GLU A CA 1
ATOM 563 C C . GLU A 1 72 ? 1.967 -9.602 5.719 1 96 72 GLU A C 1
ATOM 565 O O . GLU A 1 72 ? 1.261 -9.648 6.727 1 96 72 GLU A O 1
ATOM 570 N N . ALA A 1 73 ? 2.221 -10.68 5.012 1 90 73 ALA A N 1
ATOM 571 C CA . ALA A 1 73 ? 1.739 -12.008 5.367 1 90 73 ALA A CA 1
ATOM 572 C C . ALA A 1 73 ? 2.668 -12.68 6.379 1 90 73 ALA A C 1
ATOM 574 O O . ALA A 1 73 ? 2.209 -13.375 7.281 1 90 73 ALA A O 1
ATOM 575 N N . GLY A 1 74 ? 3.996 -12.516 6.316 1 83.94 74 GLY A N 1
ATOM 576 C CA . GLY A 1 74 ? 4.965 -13.281 7.082 1 83.94 74 GLY A CA 1
ATOM 577 C C . GLY A 1 74 ? 5.59 -12.492 8.219 1 83.94 74 GLY A C 1
ATOM 578 O O . GLY A 1 74 ? 6.121 -13.078 9.164 1 83.94 74 GLY A O 1
ATOM 579 N N . GLY A 1 75 ? 5.645 -11.195 8.125 1 79.12 75 GLY A N 1
ATOM 580 C CA . GLY A 1 75 ? 6.324 -10.359 9.102 1 79.12 75 GLY A CA 1
ATOM 581 C C . GLY A 1 75 ? 5.367 -9.578 9.977 1 79.12 75 GLY A C 1
ATOM 582 O O . GLY A 1 75 ? 4.297 -10.07 10.336 1 79.12 75 GLY A O 1
ATOM 583 N N . ALA A 1 76 ? 5.934 -8.539 10.492 1 86.44 76 ALA A N 1
ATOM 584 C CA . ALA A 1 76 ? 5.098 -7.586 11.211 1 86.44 76 ALA A CA 1
ATOM 585 C C . ALA A 1 76 ? 4.367 -6.656 10.242 1 86.44 76 ALA A C 1
ATOM 587 O O . ALA A 1 76 ? 4.996 -5.855 9.547 1 86.44 76 ALA A O 1
ATOM 588 N N . PRO A 1 77 ? 3.104 -6.898 10.125 1 92.38 77 PRO A N 1
ATOM 589 C CA . PRO A 1 77 ? 2.357 -6.059 9.188 1 92.38 77 PRO A CA 1
ATOM 590 C C . PRO A 1 77 ? 2.428 -4.574 9.531 1 92.38 77 PRO A C 1
ATOM 592 O O . PRO A 1 77 ? 2.525 -4.215 10.711 1 92.38 77 PRO A O 1
ATOM 595 N N . MET A 1 78 ? 2.467 -3.803 8.453 1 93.94 78 MET A N 1
ATOM 596 C CA . MET A 1 78 ? 2.449 -2.354 8.625 1 93.94 78 MET A CA 1
ATOM 597 C C . MET A 1 78 ? 1.053 -1.793 8.367 1 93.94 78 MET A C 1
ATOM 599 O O . MET A 1 78 ? 0.594 -0.906 9.086 1 93.94 78 MET A O 1
ATOM 603 N N . PHE A 1 79 ? 0.345 -2.418 7.461 1 95 79 PHE A N 1
ATOM 604 C CA . PHE A 1 79 ? -0.973 -1.925 7.078 1 95 79 PHE A CA 1
ATOM 605 C C . PHE A 1 79 ? -2.068 -2.654 7.852 1 95 79 PHE A C 1
ATOM 607 O O . PHE A 1 79 ? -2.049 -3.883 7.953 1 95 79 PHE A O 1
ATOM 614 N N . SER A 1 80 ? -3.008 -1.881 8.375 1 94.19 80 SER A N 1
ATOM 615 C CA . SER A 1 80 ? -4.215 -2.494 8.922 1 94.19 80 SER A CA 1
ATOM 616 C C . SER A 1 80 ? -5.195 -2.871 7.816 1 94.19 80 SER A C 1
ATOM 618 O O . SER A 1 80 ? -5.102 -2.359 6.699 1 94.19 80 SER A O 1
ATOM 620 N N . GLU A 1 81 ? -6.074 -3.73 8.086 1 95 81 GLU A N 1
ATOM 621 C CA . GLU A 1 81 ? -7.098 -4.109 7.113 1 95 81 GLU A CA 1
ATOM 622 C C . GLU A 1 81 ? -7.988 -2.924 6.754 1 95 81 GLU A C 1
ATOM 624 O O . GLU A 1 81 ? -8.414 -2.787 5.605 1 95 81 GLU A O 1
ATOM 629 N N . THR A 1 82 ? -8.203 -2.105 7.75 1 93.31 82 THR A N 1
ATOM 630 C CA . THR A 1 82 ? -9.016 -0.914 7.543 1 93.31 82 THR A CA 1
ATOM 631 C C . THR A 1 82 ? -8.367 0.02 6.527 1 93.31 82 THR A C 1
ATOM 633 O O . THR A 1 82 ? -9.031 0.514 5.613 1 93.31 82 THR A O 1
ATOM 636 N N . VAL A 1 83 ? -7.082 0.206 6.637 1 94.38 83 VAL A N 1
ATOM 637 C CA . VAL A 1 83 ? -6.352 1.087 5.73 1 94.38 83 VAL A CA 1
ATOM 638 C C . VAL A 1 83 ? -6.367 0.505 4.32 1 94.38 83 VAL A C 1
ATOM 640 O O . VAL A 1 83 ? -6.598 1.228 3.346 1 94.38 83 VAL A O 1
ATOM 643 N N . LEU A 1 84 ? -6.145 -0.734 4.227 1 96.75 84 LEU A N 1
ATOM 644 C CA . LEU A 1 84 ? -6.133 -1.384 2.92 1 96.75 84 LEU A CA 1
ATOM 645 C C . LEU A 1 84 ? -7.496 -1.276 2.248 1 96.75 84 LEU A C 1
ATOM 647 O O . LEU A 1 84 ? -7.586 -0.981 1.054 1 96.75 84 LEU A O 1
ATOM 651 N N . ALA A 1 85 ? -8.547 -1.485 3.018 1 95.81 85 ALA A N 1
ATOM 652 C CA . ALA A 1 85 ? -9.906 -1.36 2.49 1 95.81 85 ALA A CA 1
ATOM 653 C C . ALA A 1 85 ? -10.172 0.057 1.995 1 95.81 85 ALA A C 1
ATOM 655 O O . ALA A 1 85 ? -10.758 0.248 0.925 1 95.81 85 ALA A O 1
ATOM 656 N N . ASN A 1 86 ? -9.773 1.018 2.746 1 93.5 86 ASN A N 1
ATOM 657 C CA . ASN A 1 86 ? -9.961 2.41 2.354 1 93.5 86 ASN A CA 1
ATOM 658 C C . ASN A 1 86 ? -9.195 2.742 1.076 1 93.5 86 ASN A C 1
ATOM 660 O O . ASN A 1 86 ? -9.695 3.475 0.22 1 93.5 86 ASN A O 1
ATOM 664 N N . ILE A 1 87 ? -7.977 2.244 0.956 1 95.38 87 ILE A N 1
ATOM 665 C CA . ILE A 1 87 ? -7.176 2.438 -0.25 1 95.38 87 ILE A CA 1
ATOM 666 C C . ILE A 1 87 ? -7.91 1.856 -1.455 1 95.38 87 ILE A C 1
ATOM 668 O O . ILE A 1 87 ? -7.996 2.496 -2.506 1 95.38 87 ILE A O 1
ATOM 672 N N . ILE A 1 88 ? -8.445 0.698 -1.287 1 96 88 ILE A N 1
ATOM 673 C CA . ILE A 1 88 ? -9.164 0.035 -2.369 1 96 88 ILE A CA 1
ATOM 674 C C . ILE A 1 88 ? -10.336 0.904 -2.818 1 96 88 ILE A C 1
ATOM 676 O O . ILE A 1 88 ? -10.609 1.017 -4.016 1 96 88 ILE A O 1
ATOM 680 N N . ARG A 1 89 ? -10.953 1.583 -1.956 1 93.5 89 ARG A N 1
ATOM 681 C CA . ARG A 1 89 ? -12.141 2.373 -2.25 1 93.5 89 ARG A CA 1
ATOM 682 C C . ARG A 1 89 ? -11.781 3.637 -3.023 1 93.5 89 ARG A C 1
ATOM 684 O O . ARG A 1 89 ? -12.664 4.309 -3.566 1 93.5 89 ARG A O 1
ATOM 691 N N . PHE A 1 90 ? -10.57 3.898 -3.1 1 92.94 90 PHE A N 1
ATOM 692 C CA . PHE A 1 90 ? -10.141 5.086 -3.832 1 92.94 90 PHE A CA 1
ATOM 693 C C . PHE A 1 90 ? -9.914 4.762 -5.305 1 92.94 90 PHE A C 1
ATOM 695 O O . PHE A 1 90 ? -9.852 5.66 -6.141 1 92.94 90 PHE A O 1
ATOM 702 N N . TYR A 1 91 ? -9.711 3.475 -5.551 1 92.94 91 TYR A N 1
ATOM 703 C CA . TYR A 1 91 ? -9.508 3.127 -6.953 1 92.94 91 TYR A CA 1
ATOM 704 C C . TYR A 1 91 ? -10.758 3.41 -7.773 1 92.94 91 TYR A C 1
ATOM 706 O O . TYR A 1 91 ? -11.859 2.99 -7.406 1 92.94 91 TYR A O 1
ATOM 714 N N . GLY A 1 92 ? -10.688 4.195 -8.836 1 86.88 92 GLY A N 1
ATOM 715 C CA . GLY A 1 92 ? -11.812 4.535 -9.688 1 86.88 92 GLY A CA 1
ATOM 716 C C . GLY A 1 92 ? -12.5 5.828 -9.281 1 86.88 92 GLY A C 1
ATOM 717 O O . GLY A 1 92 ? -13.375 6.316 -9.992 1 86.88 92 GLY A O 1
ATOM 718 N N . HIS A 1 93 ? -12.203 6.316 -8.109 1 83.75 93 HIS A N 1
ATOM 719 C CA . HIS A 1 93 ? -12.758 7.582 -7.656 1 83.75 93 HIS A CA 1
ATOM 720 C C . HIS A 1 93 ? -12.031 8.766 -8.289 1 83.75 93 HIS A C 1
ATOM 722 O O . HIS A 1 93 ? -10.875 8.641 -8.703 1 83.75 93 HIS A O 1
ATOM 728 N N . ALA A 1 94 ? -12.766 9.859 -8.406 1 81.81 94 ALA A N 1
ATOM 729 C CA . ALA A 1 94 ? -12.234 11.062 -9.031 1 81.81 94 ALA A CA 1
ATOM 730 C C . ALA A 1 94 ? -10.992 11.555 -8.297 1 81.81 94 ALA A C 1
ATOM 732 O O . ALA A 1 94 ? -10.094 12.141 -8.906 1 81.81 94 ALA A O 1
ATOM 733 N N . MET A 1 95 ? -10.867 11.188 -7.055 1 86.81 95 MET A N 1
ATOM 734 C CA . MET A 1 95 ? -9.797 11.727 -6.223 1 86.81 95 MET A CA 1
ATOM 735 C C . MET A 1 95 ? -8.633 10.75 -6.133 1 86.81 95 MET A C 1
ATOM 737 O O . MET A 1 95 ? -7.703 10.961 -5.348 1 86.81 95 MET A O 1
ATOM 741 N N . GLN A 1 96 ? -8.633 9.68 -6.867 1 89.5 96 GLN A N 1
ATOM 742 C CA . GLN A 1 96 ? -7.586 8.664 -6.824 1 89.5 96 GLN A CA 1
ATOM 743 C C . GLN A 1 96 ? -6.211 9.273 -7.062 1 89.5 96 GLN A C 1
ATOM 745 O O . GLN A 1 96 ? -5.25 8.945 -6.363 1 89.5 96 GLN A O 1
ATOM 750 N N . GLY A 1 97 ? -6.141 10.148 -8.062 1 90.12 97 GLY A N 1
ATOM 751 C CA . GLY A 1 97 ? -4.879 10.805 -8.352 1 90.12 97 GLY A CA 1
ATOM 752 C C . GLY A 1 97 ? -4.363 11.641 -7.199 1 90.12 97 GLY A C 1
ATOM 753 O O . GLY A 1 97 ? -3.17 11.609 -6.887 1 90.12 97 GLY A O 1
ATOM 754 N N . TYR A 1 98 ? -5.223 12.312 -6.625 1 88.31 98 TYR A N 1
ATOM 755 C CA . TYR A 1 98 ? -4.859 13.141 -5.48 1 88.31 98 TYR A CA 1
ATOM 756 C C . TYR A 1 98 ? -4.391 12.281 -4.312 1 88.31 98 TYR A C 1
ATOM 758 O O . TYR A 1 98 ? -3.393 12.602 -3.66 1 88.31 98 TYR A O 1
ATOM 766 N N . MET A 1 99 ? -5.059 11.25 -4.035 1 91.19 99 MET A N 1
ATOM 767 C CA . MET A 1 99 ? -4.672 10.336 -2.963 1 91.19 99 MET A CA 1
ATOM 768 C C . MET A 1 99 ? -3.271 9.781 -3.197 1 91.19 99 MET A C 1
ATOM 770 O O . MET A 1 99 ? -2.451 9.742 -2.279 1 91.19 99 MET A O 1
ATOM 774 N N . GLY A 1 100 ? -2.994 9.367 -4.414 1 91.69 100 GLY A N 1
ATOM 775 C CA . GLY A 1 100 ? -1.669 8.875 -4.758 1 91.69 100 GLY A CA 1
ATOM 776 C C . GLY A 1 100 ? -0.569 9.891 -4.5 1 91.69 100 GLY A C 1
ATOM 777 O O . GLY A 1 100 ? 0.449 9.562 -3.885 1 91.69 100 GLY A O 1
ATOM 778 N N . SER A 1 101 ? -0.802 11.094 -4.992 1 91.88 101 SER A N 1
ATOM 779 C CA . SER A 1 101 ? 0.166 12.172 -4.809 1 91.88 101 SER A CA 1
ATOM 780 C C . SER A 1 101 ? 0.351 12.5 -3.332 1 91.88 101 SER A C 1
ATOM 782 O O . SER A 1 101 ? 1.471 12.758 -2.883 1 91.88 101 SER A O 1
ATOM 784 N N . TYR A 1 102 ? -0.804 12.469 -2.672 1 89.56 102 TYR A N 1
ATOM 785 C CA . TYR A 1 102 ? -0.779 12.75 -1.241 1 89.56 102 TYR A CA 1
ATOM 786 C C . TYR A 1 102 ? 0.031 11.703 -0.492 1 89.56 102 TYR A C 1
ATOM 788 O O . TYR A 1 102 ? 0.896 12.039 0.32 1 89.56 102 TYR A O 1
ATOM 796 N N . LEU A 1 103 ? -0.147 10.469 -0.751 1 91.88 103 LEU A N 1
ATOM 797 C CA . LEU A 1 103 ? 0.597 9.367 -0.137 1 91.88 103 LEU A CA 1
ATOM 798 C C . LEU A 1 103 ? 2.076 9.445 -0.498 1 91.88 103 LEU A C 1
ATOM 800 O O . LEU A 1 103 ? 2.939 9.227 0.354 1 91.88 103 LEU A O 1
ATOM 804 N N . GLU A 1 104 ? 2.338 9.734 -1.681 1 92.69 104 GLU A N 1
ATOM 805 C CA . GLU A 1 104 ? 3.719 9.883 -2.133 1 92.69 104 GLU A CA 1
ATOM 806 C C . GLU A 1 104 ? 4.453 10.953 -1.334 1 92.69 104 GLU A C 1
ATOM 808 O O . GLU A 1 104 ? 5.574 10.727 -0.869 1 92.69 104 GLU A O 1
ATOM 813 N N . LYS A 1 105 ? 3.809 12.039 -1.216 1 91.56 105 LYS A N 1
ATOM 814 C CA . LYS A 1 105 ? 4.41 13.148 -0.477 1 91.56 105 LYS A CA 1
ATOM 815 C C . LYS A 1 105 ? 4.621 12.781 0.988 1 91.56 105 LYS A C 1
ATOM 817 O O . LYS A 1 105 ? 5.68 13.055 1.557 1 91.56 105 LYS A O 1
ATOM 822 N N . ASN A 1 106 ? 3.609 12.164 1.567 1 90.06 106 ASN A N 1
ATOM 823 C CA . ASN A 1 106 ? 3.688 11.758 2.967 1 90.06 106 ASN A CA 1
ATOM 824 C C . ASN A 1 106 ? 4.805 10.75 3.195 1 90.06 106 ASN A C 1
ATOM 826 O O . ASN A 1 106 ? 5.605 10.898 4.121 1 90.06 106 ASN A O 1
ATOM 830 N N . VAL A 1 107 ? 4.914 9.797 2.365 1 92.5 107 VAL A N 1
ATOM 831 C CA . VAL A 1 107 ? 5.926 8.75 2.504 1 92.5 107 VAL A CA 1
ATOM 832 C C . VAL A 1 107 ? 7.312 9.352 2.285 1 92.5 107 VAL A C 1
ATOM 834 O O . VAL A 1 107 ? 8.258 9.016 3.004 1 92.5 107 VAL A O 1
ATOM 837 N N . GLN A 1 108 ? 7.43 10.242 1.321 1 91.31 108 GLN A N 1
ATOM 838 C CA . GLN A 1 108 ? 8.695 10.914 1.067 1 91.31 108 GLN A CA 1
ATOM 8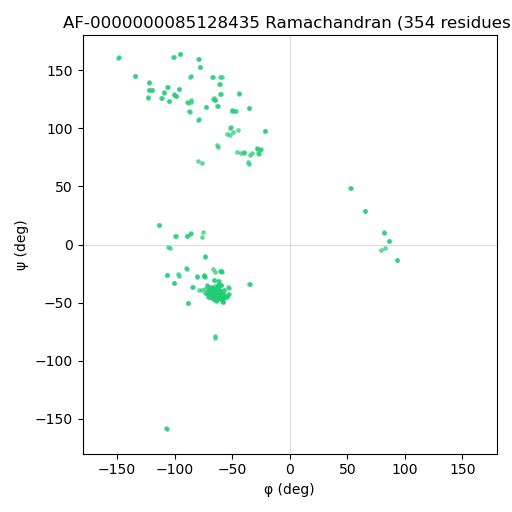39 C C . GLN A 1 108 ? 9.133 11.734 2.273 1 91.31 108 GLN A C 1
ATOM 841 O O . GLN A 1 108 ? 10.305 11.719 2.652 1 91.31 108 GLN A O 1
ATOM 846 N N . MET A 1 109 ? 8.195 12.477 2.818 1 89 109 MET A N 1
ATOM 847 C CA . MET A 1 109 ? 8.484 13.281 4 1 89 109 MET A CA 1
ATOM 848 C C . MET A 1 109 ? 8.984 12.406 5.145 1 89 109 MET A C 1
ATOM 850 O O . MET A 1 109 ? 9.945 12.766 5.832 1 89 109 MET A O 1
ATOM 854 N N . PHE A 1 110 ? 8.344 11.289 5.297 1 87.88 110 PHE A N 1
ATOM 855 C CA . PHE A 1 110 ? 8.75 10.375 6.352 1 87.88 110 PHE A CA 1
ATOM 856 C C . PHE A 1 110 ? 10.133 9.805 6.082 1 87.88 110 PHE A C 1
ATOM 858 O O . PHE A 1 110 ? 10.945 9.656 7 1 87.88 110 PHE A O 1
ATOM 865 N N . THR A 1 111 ? 10.406 9.508 4.93 1 88.56 111 THR A N 1
ATOM 866 C CA . THR A 1 111 ? 11.711 8.992 4.535 1 88.56 111 THR A CA 1
ATOM 867 C C . THR A 1 111 ? 12.805 10.031 4.789 1 88.56 111 THR A C 1
ATOM 869 O O . THR A 1 111 ? 13.875 9.695 5.305 1 88.56 111 THR A O 1
ATOM 872 N N . ASP A 1 112 ? 12.484 11.258 4.422 1 88.38 112 ASP A N 1
ATOM 873 C CA . ASP A 1 112 ? 13.43 12.352 4.637 1 88.38 112 ASP A CA 1
ATOM 874 C C . ASP A 1 112 ? 13.688 12.562 6.125 1 88.38 112 ASP A C 1
ATOM 876 O O . ASP A 1 112 ? 14.828 12.789 6.535 1 88.38 112 ASP A O 1
ATOM 880 N N . PHE A 1 113 ? 12.656 12.484 6.789 1 83.25 113 PHE A N 1
ATOM 881 C CA . PHE A 1 113 ? 12.75 12.641 8.234 1 83.25 113 PHE A CA 1
ATOM 882 C C . PHE A 1 113 ? 13.602 11.531 8.844 1 83.25 113 PHE A C 1
ATOM 884 O O . PHE A 1 113 ? 14.477 11.797 9.664 1 83.25 113 PHE A O 1
ATOM 891 N N . GLN A 1 114 ? 13.391 10.367 8.5 1 81.75 114 GLN A N 1
ATOM 892 C CA . GLN A 1 114 ? 14.148 9.211 8.977 1 81.75 114 GLN A CA 1
ATOM 893 C C . GLN A 1 114 ? 15.633 9.352 8.656 1 81.75 114 GLN A C 1
ATOM 895 O O . GLN A 1 114 ? 16.484 9.023 9.477 1 81.75 114 GLN A O 1
ATOM 900 N N . ASN A 1 115 ? 15.891 9.766 7.426 1 83.25 115 ASN A N 1
ATOM 901 C CA . ASN A 1 115 ? 17.281 9.969 7.02 1 83.25 115 ASN A CA 1
ATOM 902 C C . ASN A 1 115 ? 17.953 11.047 7.867 1 83.25 115 ASN A C 1
ATOM 904 O O . ASN A 1 115 ? 19.109 10.898 8.258 1 83.25 115 ASN A O 1
ATOM 908 N N . LYS A 1 116 ? 17.266 12.078 8.109 1 83.56 116 LYS A N 1
ATOM 909 C CA . LYS A 1 116 ? 17.797 13.18 8.906 1 83.56 116 LYS A CA 1
ATOM 910 C C . LYS A 1 116 ? 18.047 12.742 10.344 1 83.56 116 LYS A C 1
ATOM 912 O O . LYS A 1 116 ? 19.078 13.07 10.93 1 83.56 116 LYS A O 1
ATOM 917 N N . LEU A 1 117 ? 17.078 12.023 10.883 1 79 117 LEU A N 1
ATOM 918 C CA . LEU A 1 117 ? 17.219 11.508 12.242 1 79 117 LEU A CA 1
ATOM 919 C C . LEU A 1 117 ? 18.375 10.523 12.344 1 79 117 LEU A C 1
ATOM 921 O O . LEU A 1 117 ? 19.141 10.555 13.312 1 79 117 LEU A O 1
ATOM 925 N N . ALA A 1 118 ? 18.5 9.656 11.414 1 76.56 118 ALA A N 1
ATOM 926 C CA . ALA A 1 118 ? 19.594 8.688 11.375 1 76.56 118 ALA A CA 1
ATOM 927 C C . ALA A 1 118 ? 20.953 9.375 11.305 1 76.56 118 ALA A C 1
ATOM 929 O O . ALA A 1 118 ? 21.906 8.969 11.969 1 76.56 118 ALA A O 1
ATOM 930 N N . GLU A 1 119 ? 21.031 10.422 10.57 1 79.88 119 GLU A N 1
ATOM 931 C CA . GLU A 1 119 ? 22.266 11.195 10.438 1 79.88 119 GLU A CA 1
ATOM 932 C C . GLU A 1 119 ? 22.609 11.906 11.742 1 79.88 119 GLU A C 1
ATOM 934 O O . GLU A 1 119 ? 23.781 11.961 12.133 1 79.88 119 GLU A O 1
ATOM 939 N N . GLN A 1 120 ? 21.609 12.414 12.266 1 72.56 120 GLN A N 1
ATOM 940 C CA . GLN A 1 120 ? 21.797 13.141 13.516 1 72.56 120 GLN A CA 1
ATOM 941 C C . GLN A 1 120 ? 22.156 12.188 14.656 1 72.56 120 GLN A C 1
ATOM 943 O O . GLN A 1 120 ? 22.969 12.523 15.531 1 72.56 120 GLN A O 1
ATOM 948 N N . ALA A 1 121 ? 21.531 11.102 14.656 1 71.81 121 ALA A N 1
ATOM 949 C CA . ALA A 1 121 ? 21.812 10.094 15.672 1 71.81 121 ALA A CA 1
ATOM 950 C C . ALA A 1 121 ? 23.234 9.547 15.531 1 71.81 121 ALA A C 1
ATOM 952 O O . ALA A 1 121 ? 23.906 9.258 16.531 1 71.81 121 ALA A O 1
ATOM 953 N N . GLN A 1 122 ? 23.578 9.32 14.344 1 68 122 GLN A N 1
ATOM 954 C CA . GLN A 1 122 ? 24.938 8.852 14.102 1 68 122 GLN A CA 1
ATOM 955 C C . GLN A 1 122 ? 25.969 9.883 14.555 1 68 122 GLN A C 1
ATOM 957 O O . GLN A 1 122 ? 27.094 9.531 14.93 1 68 122 GLN A O 1
ATOM 962 N N . GLY A 1 123 ? 25.609 11.086 14.375 1 63.22 123 GLY A N 1
ATOM 963 C CA . GLY A 1 123 ? 26.516 12.148 14.789 1 63.22 123 GLY A CA 1
ATOM 964 C C . GLY A 1 123 ? 26.453 12.43 16.281 1 63.22 123 GLY A C 1
ATOM 965 O O . GLY A 1 123 ? 27.344 13.094 16.828 1 63.22 123 GLY A O 1
ATOM 966 N N . THR A 1 124 ? 25.281 12.164 16.859 1 63.88 124 THR A N 1
ATOM 967 C CA . THR A 1 124 ? 25.156 12.438 18.297 1 63.88 124 THR A CA 1
ATOM 968 C C . THR A 1 124 ? 25.594 11.219 19.109 1 63.88 124 THR A C 1
ATOM 970 O O . THR A 1 124 ? 25.266 10.086 18.766 1 63.88 124 THR A O 1
ATOM 973 N N . SER A 1 125 ? 26.516 11.289 19.938 1 60.69 125 SER A N 1
ATOM 974 C CA . SER A 1 125 ? 27.062 10.273 20.828 1 60.69 125 SER A CA 1
ATOM 975 C C . SER A 1 125 ? 25.953 9.469 21.5 1 60.69 125 SER A C 1
ATOM 977 O O . SER A 1 125 ? 24.875 9.992 21.766 1 60.69 125 SER A O 1
ATOM 979 N N . PRO A 1 126 ? 26.047 8.094 21.453 1 61.94 126 PRO A N 1
ATOM 980 C CA . PRO A 1 126 ? 25.078 7.266 22.188 1 61.94 126 PRO A CA 1
ATOM 981 C C . PRO A 1 126 ? 24.656 7.895 23.516 1 61.94 126 PRO A C 1
ATOM 983 O O . PRO A 1 126 ? 23.5 7.758 23.922 1 61.94 126 PRO A O 1
ATOM 986 N N . GLU A 1 127 ? 25.531 8.547 24.109 1 60.59 127 GLU A N 1
ATOM 987 C CA . GLU A 1 127 ? 25.266 9.211 25.375 1 60.59 127 GLU A CA 1
ATOM 988 C C . GLU A 1 127 ? 24.328 10.391 25.203 1 60.59 127 GLU A C 1
ATOM 990 O O . GLU A 1 127 ? 23.391 10.578 25.984 1 60.59 127 GLU A O 1
ATOM 995 N N . ALA A 1 128 ? 24.5 11.18 24.266 1 61 128 ALA A N 1
ATOM 996 C CA . ALA A 1 128 ? 23.688 12.367 24.031 1 61 128 ALA A CA 1
ATOM 997 C C . ALA A 1 128 ? 22.297 11.984 23.531 1 61 128 ALA A C 1
ATOM 999 O O . ALA A 1 128 ? 21.297 12.594 23.922 1 61 128 ALA A O 1
ATOM 1000 N N . TRP A 1 129 ? 22.25 10.922 22.734 1 60.06 129 TRP A N 1
ATOM 1001 C CA . TRP A 1 129 ? 20.984 10.375 22.281 1 60.06 129 TRP A CA 1
ATOM 1002 C C . TRP A 1 129 ? 20.188 9.789 23.438 1 60.06 129 TRP A C 1
ATOM 1004 O O . TRP A 1 129 ? 18.969 9.969 23.531 1 60.06 129 TRP A O 1
ATOM 1014 N N . SER A 1 130 ? 20.891 8.977 24.297 1 60.62 130 SER A N 1
ATOM 1015 C CA . SER A 1 130 ? 20.328 8.492 25.547 1 60.62 130 SER A CA 1
ATOM 1016 C C . SER A 1 130 ? 19.859 9.648 26.422 1 60.62 130 SER A C 1
ATOM 1018 O O . SER A 1 130 ? 18.812 9.555 27.062 1 60.62 130 SER A O 1
ATOM 1020 N N . GLN A 1 131 ? 20.609 10.586 26.531 1 56.94 131 GLN A N 1
ATOM 1021 C CA . GLN A 1 131 ? 20.25 11.75 27.328 1 56.94 131 GLN A CA 1
ATOM 1022 C C . GLN A 1 131 ? 19.078 12.5 26.688 1 56.94 131 GLN A C 1
ATOM 1024 O O . GLN A 1 131 ? 18.172 12.961 27.391 1 56.94 131 GLN A O 1
ATOM 1029 N N . PHE A 1 132 ? 19.188 12.547 25.406 1 57.84 132 PHE A N 1
ATOM 1030 C CA . PHE A 1 132 ? 18.109 13.219 24.703 1 57.84 132 PHE A CA 1
ATOM 1031 C C . PHE A 1 132 ? 16.812 12.414 24.797 1 57.84 132 PHE A C 1
ATOM 1033 O O . PHE A 1 132 ? 15.734 12.984 25.016 1 57.84 132 PHE A O 1
ATOM 1040 N N . MET A 1 133 ? 16.938 11.102 24.578 1 57.78 133 MET A N 1
ATOM 1041 C CA . MET A 1 133 ? 15.781 10.219 24.734 1 57.78 133 MET A CA 1
ATOM 1042 C C . MET A 1 133 ? 15.281 10.211 26.172 1 57.78 133 MET A C 1
ATOM 1044 O O . MET A 1 133 ? 14.094 10 26.422 1 57.78 133 MET A O 1
ATOM 1048 N N . ARG A 1 134 ? 16.203 10.164 27.062 1 55.5 134 ARG A N 1
ATOM 1049 C CA . ARG A 1 134 ? 15.906 10.25 28.484 1 55.5 134 ARG A CA 1
ATOM 1050 C C . ARG A 1 134 ? 15.305 11.602 28.844 1 55.5 134 ARG A C 1
ATOM 1052 O O . ARG A 1 134 ? 14.461 11.703 29.734 1 55.5 134 ARG A O 1
ATOM 1059 N N . MET A 1 135 ? 15.914 12.531 28.312 1 51.62 135 MET A N 1
ATOM 1060 C CA . MET A 1 135 ? 15.359 13.859 28.578 1 51.62 135 MET A CA 1
ATOM 1061 C C . MET A 1 135 ? 13.969 14.008 27.984 1 51.62 135 MET A C 1
ATOM 1063 O O . MET A 1 135 ? 13.25 14.953 28.297 1 51.62 135 MET A O 1
ATOM 1067 N N . GLN A 1 136 ? 13.609 13.172 26.891 1 47.56 136 GLN A N 1
ATOM 1068 C CA . GLN A 1 136 ? 12.336 13.422 26.219 1 47.56 136 GLN A CA 1
ATOM 1069 C C . GLN A 1 136 ? 11.164 13.156 27.156 1 47.56 136 GLN A C 1
ATOM 1071 O O . GLN A 1 136 ? 10.188 13.906 27.172 1 47.56 136 GLN A O 1
ATOM 1076 N N . PRO A 1 137 ? 10.797 11.969 27.375 1 48.25 137 PRO A N 1
ATOM 1077 C CA . PRO A 1 137 ? 9.367 11.875 27.688 1 48.25 137 PRO A CA 1
ATOM 1078 C C . PRO A 1 137 ? 8.984 12.609 28.969 1 48.25 137 PRO A C 1
ATOM 1080 O O . PRO A 1 137 ? 7.914 13.211 29.047 1 48.25 137 PRO A O 1
ATOM 1083 N N . PRO A 1 138 ? 9.75 12.438 30.031 1 46.84 138 PRO A N 1
ATOM 1084 C CA . PRO A 1 138 ? 9.273 12.898 31.344 1 46.84 138 PRO A CA 1
ATOM 1085 C C . PRO A 1 138 ? 9.438 14.398 31.531 1 46.84 138 PRO A C 1
ATOM 1087 O O . PRO A 1 138 ? 8.625 15.031 32.219 1 46.84 138 PRO A O 1
ATOM 1090 N N . ALA A 1 139 ? 10.5 15.039 31.094 1 46.88 139 ALA A N 1
ATOM 1091 C CA . ALA A 1 139 ? 10.648 16.484 31.266 1 46.88 139 ALA A CA 1
ATOM 1092 C C . ALA A 1 139 ? 9.609 17.234 30.438 1 46.88 139 ALA A C 1
ATOM 1094 O O . ALA A 1 139 ? 9.07 18.25 30.875 1 46.88 139 ALA A O 1
ATOM 1095 N N . MET A 1 140 ? 9.25 16.859 29.266 1 49.53 140 MET A N 1
ATOM 1096 C CA . MET A 1 140 ? 8.094 17.359 28.547 1 49.53 140 MET A CA 1
ATOM 1097 C C . MET A 1 140 ? 6.797 16.938 29.219 1 49.53 140 MET A C 1
ATOM 1099 O O . MET A 1 140 ? 5.812 17.672 29.203 1 49.53 140 MET A O 1
ATOM 1103 N N . GLN A 1 141 ? 6.723 15.844 29.734 1 50.09 141 GLN A N 1
ATOM 1104 C CA . GLN A 1 141 ? 5.637 15.422 30.609 1 50.09 141 GLN A CA 1
ATOM 1105 C C . GLN A 1 141 ? 5.594 16.266 31.891 1 50.09 141 GLN A C 1
ATOM 1107 O O . GLN A 1 141 ? 4.52 16.688 32.312 1 50.09 141 GLN A O 1
ATOM 1112 N N . ASN A 1 142 ? 6.645 16.516 32.469 1 51 142 ASN A N 1
ATOM 1113 C CA . ASN A 1 142 ? 6.723 17.438 33.625 1 51 142 ASN A CA 1
ATOM 1114 C C . ASN A 1 142 ? 6.512 18.875 33.188 1 51 142 ASN A C 1
ATOM 1116 O O . ASN A 1 142 ? 5.812 19.641 33.844 1 51 142 ASN A O 1
ATOM 1120 N N . MET A 1 143 ? 7.086 19.391 32.156 1 48.94 143 MET A N 1
ATOM 1121 C CA . MET A 1 143 ? 6.809 20.703 31.578 1 48.94 143 MET A CA 1
ATOM 1122 C C . MET A 1 143 ? 5.379 20.766 31.047 1 48.94 143 MET A C 1
ATOM 1124 O O . MET A 1 143 ? 4.672 21.75 31.281 1 48.94 143 MET A O 1
ATOM 1128 N N . MET A 1 144 ? 4.887 19.812 30.359 1 52.06 144 MET A N 1
ATOM 1129 C CA . MET A 1 144 ? 3.473 19.719 30.016 1 52.06 144 MET A CA 1
ATOM 1130 C C . MET A 1 144 ? 2.623 19.5 31.25 1 52.06 144 MET A C 1
ATOM 1132 O O . MET A 1 144 ? 1.532 20.062 31.375 1 52.06 144 MET A O 1
ATOM 1136 N N . SER A 1 145 ? 3.055 18.75 32.125 1 56.12 145 SER A N 1
ATOM 1137 C CA . SER A 1 145 ? 2.408 18.672 33.438 1 56.12 145 SER A CA 1
ATOM 1138 C C . SER A 1 145 ? 2.516 20 34.188 1 56.12 145 SER A C 1
ATOM 1140 O O . SER A 1 145 ? 1.551 20.438 34.812 1 56.12 145 SER A O 1
ATOM 1142 N N . SER A 1 146 ? 3.646 20.641 34.156 1 53.81 146 SER A N 1
ATOM 1143 C CA . SER A 1 146 ? 3.779 21.984 34.75 1 53.81 146 SER A CA 1
ATOM 1144 C C . SER A 1 146 ? 3.012 23.016 33.906 1 53.81 146 SER A C 1
ATOM 1146 O O . SER A 1 146 ? 2.373 23.906 34.469 1 53.81 146 SER A O 1
ATOM 1148 N N . TYR A 1 147 ? 3.078 22.969 32.656 1 49.5 147 TYR A N 1
ATOM 1149 C CA . TYR A 1 147 ? 2.23 23.766 31.781 1 49.5 147 TYR A CA 1
ATOM 1150 C C . TYR A 1 147 ? 0.767 23.375 31.922 1 49.5 147 TYR A C 1
ATOM 1152 O O . TYR A 1 147 ? -0.114 24.234 31.969 1 49.5 147 TYR A O 1
ATOM 1160 N N . MET A 1 148 ? 0.517 22.125 32 1 53.53 148 MET A N 1
ATOM 1161 C CA . MET A 1 148 ? -0.833 21.688 32.344 1 53.53 148 MET A CA 1
ATOM 1162 C C . MET A 1 148 ? -1.197 22.078 33.781 1 53.53 148 MET A C 1
ATOM 1164 O O . MET A 1 148 ? -2.326 22.5 34.031 1 53.53 148 MET A O 1
ATOM 1168 N N . GLU A 1 149 ? -0.309 21.953 34.625 1 56.78 149 GLU A N 1
ATOM 1169 C CA . GLU A 1 149 ? -0.561 22.469 35.969 1 56.78 149 GLU A CA 1
ATOM 1170 C C . GLU A 1 149 ? -0.621 24 35.969 1 56.78 149 GLU A C 1
ATOM 1172 O O . GLU A 1 149 ? -1.477 24.578 36.625 1 56.78 149 GLU A O 1
ATOM 1177 N N . GLN A 1 150 ? 0.312 24.625 35.219 1 56.91 150 GLN A N 1
ATOM 1178 C CA . GLN A 1 150 ? 0.221 26.078 35.031 1 56.91 150 GLN A CA 1
ATOM 1179 C C . GLN A 1 150 ? -0.989 26.438 34.188 1 56.91 150 GLN A C 1
ATOM 1181 O O . GLN A 1 150 ? -1.679 27.422 34.469 1 56.91 150 GLN A O 1
ATOM 1186 N N . SER A 1 151 ? -1.249 25.641 33.156 1 59.72 151 SER A N 1
ATOM 1187 C CA . SER A 1 151 ? -2.479 25.828 32.406 1 59.72 151 SER A CA 1
ATOM 1188 C C . SER A 1 151 ? -3.709 25.516 33.25 1 59.72 151 SER A C 1
ATOM 1190 O O . SER A 1 151 ? -4.707 26.234 33.188 1 59.72 151 SER A O 1
ATOM 1192 N N . GLN A 1 152 ? -3.625 24.531 34.031 1 59.91 152 GLN A N 1
ATOM 1193 C CA . GLN A 1 152 ? -4.699 24.281 35 1 59.91 152 GLN A CA 1
ATOM 1194 C C . GLN A 1 152 ? -4.793 25.406 36.031 1 59.91 152 GLN A C 1
ATOM 1196 O O . GLN A 1 152 ? -5.891 25.859 36.375 1 59.91 152 GLN A O 1
ATOM 1201 N N . ASN A 1 153 ? -3.668 25.875 36.438 1 63.72 153 ASN A N 1
ATOM 1202 C CA . ASN A 1 153 ? -3.691 27.031 37.344 1 63.72 153 ASN A CA 1
ATOM 1203 C C . ASN A 1 153 ? -4.117 28.297 36.625 1 63.72 153 ASN A C 1
ATOM 1205 O O . ASN A 1 153 ? -4.867 29.109 37.156 1 63.72 153 ASN A O 1
ATOM 1209 N N . MET A 1 154 ? -3.625 28.438 35.438 1 58.94 154 MET A N 1
ATOM 1210 C CA . MET A 1 154 ? -4.078 29.547 34.594 1 58.94 154 MET A CA 1
ATOM 1211 C C . MET A 1 154 ? -5.555 29.391 34.25 1 58.94 154 MET A C 1
ATOM 1213 O O . MET A 1 154 ? -6.312 30.359 34.281 1 58.94 154 MET A O 1
ATOM 1217 N N . PHE A 1 155 ? -5.898 28.188 33.938 1 62.16 155 PHE A N 1
ATOM 1218 C CA . PHE A 1 155 ? -7.312 27.906 33.688 1 62.16 155 PHE A CA 1
ATOM 1219 C C . PHE A 1 155 ? -8.117 28.109 34.969 1 62.16 155 PHE A C 1
ATOM 1221 O O . PHE A 1 155 ? -9.195 28.703 34.938 1 62.16 155 PHE A O 1
ATOM 1228 N N . THR A 1 156 ? -7.605 27.703 36.031 1 65.38 156 THR A N 1
ATOM 1229 C CA . THR A 1 156 ? -8.266 27.953 37.312 1 65.38 156 THR A CA 1
ATOM 1230 C C . THR A 1 156 ? -8.25 29.453 37.656 1 65.38 156 THR A C 1
ATOM 1232 O O . THR A 1 156 ? -9.25 30 38.094 1 65.38 156 THR A O 1
ATOM 1235 N N . GLN A 1 157 ? -7.18 30.078 37.375 1 64.44 157 GLN A N 1
ATOM 1236 C CA . GLN A 1 157 ? -7.086 31.516 37.562 1 64.44 157 GLN A CA 1
ATOM 1237 C C . GLN 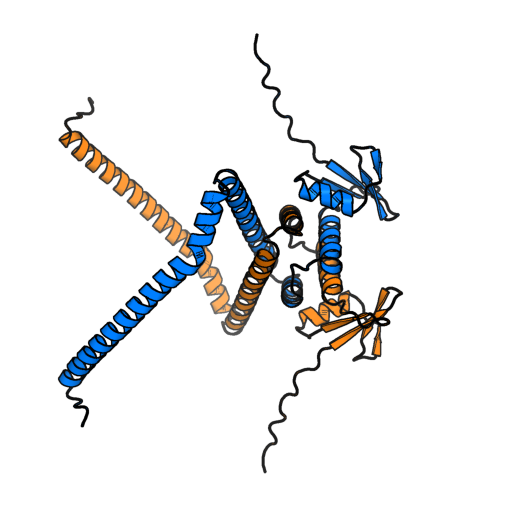A 1 157 ? -7.961 32.281 36.594 1 64.44 157 GLN A C 1
ATOM 1239 O O . GLN A 1 157 ? -8.641 33.219 36.938 1 64.44 157 GLN A O 1
ATOM 1244 N N . MET A 1 158 ? -7.895 31.781 35.375 1 63.56 158 MET A N 1
ATOM 1245 C CA . MET A 1 158 ? -8.789 32.344 34.375 1 63.56 158 MET A CA 1
ATOM 1246 C C . MET A 1 158 ? -10.25 32.031 34.719 1 63.56 158 MET A C 1
ATOM 1248 O O . MET A 1 158 ? -11.109 32.906 34.594 1 63.56 158 MET A O 1
ATOM 1252 N N . GLN A 1 159 ? -10.445 30.844 35.125 1 65.19 159 GLN A N 1
ATOM 1253 C CA . GLN A 1 159 ? -11.773 30.5 35.625 1 65.19 159 GLN A CA 1
ATOM 1254 C C . GLN A 1 159 ? -12.172 31.391 36.812 1 65.19 159 GLN A C 1
ATOM 1256 O O . GLN A 1 159 ? -13.305 31.875 36.875 1 65.19 159 GLN A O 1
ATOM 1261 N N . ASP A 1 160 ? -11.281 31.5 37.719 1 69.44 160 ASP A N 1
ATOM 1262 C CA . ASP A 1 160 ? -11.547 32.375 38.875 1 69.44 160 ASP A CA 1
ATOM 1263 C C . ASP A 1 160 ? -11.727 33.812 38.406 1 69.44 160 ASP A C 1
ATOM 1265 O O . ASP A 1 160 ? -12.625 34.5 38.906 1 69.44 160 ASP A O 1
ATOM 1269 N N . GLN A 1 161 ? -10.867 34.156 37.531 1 65.25 161 GLN A N 1
ATOM 1270 C CA . GLN A 1 161 ? -10.961 35.5 37 1 65.25 161 GLN A CA 1
ATOM 1271 C C . GLN A 1 161 ? -12.195 35.688 36.125 1 65.25 161 GLN A C 1
ATOM 1273 O O . GLN A 1 161 ? -12.883 36.688 36.219 1 65.25 161 GLN A O 1
ATOM 1278 N N . MET A 1 162 ? -12.406 34.656 35.312 1 64.75 162 MET A N 1
ATOM 1279 C CA . MET A 1 162 ? -13.633 34.688 34.531 1 64.75 162 MET A CA 1
ATOM 1280 C C . MET A 1 162 ? -14.859 34.625 35.438 1 64.75 162 MET A C 1
ATOM 1282 O O . MET A 1 162 ? -15.852 35.312 35.188 1 64.75 162 MET A O 1
ATOM 1286 N N . GLN A 1 163 ? -14.703 33.781 36.438 1 66.62 163 GLN A N 1
ATOM 1287 C CA . GLN A 1 163 ? -15.789 33.75 37.406 1 66.62 163 GLN A CA 1
ATOM 1288 C C . GLN A 1 163 ? -15.953 35.125 38.094 1 66.62 163 GLN A C 1
ATOM 1290 O O . GLN A 1 163 ? -17.062 35.594 38.281 1 66.62 163 GLN A O 1
ATOM 1295 N N . LYS A 1 164 ? -14.867 35.688 38.5 1 67.75 164 LYS A N 1
ATOM 1296 C CA . LYS A 1 164 ? -14.922 37 39.125 1 67.75 164 LYS A CA 1
ATOM 1297 C C . LYS A 1 164 ? -15.438 38.062 38.156 1 67.75 164 LYS A C 1
ATOM 1299 O O . LYS A 1 164 ? -16.25 38.906 38.531 1 67.75 164 LYS A O 1
ATOM 1304 N N . GLN A 1 165 ? -14.922 37.844 36.906 1 65.44 165 GLN A N 1
ATOM 1305 C CA . GLN A 1 165 ? -15.375 38.781 35.906 1 65.44 165 GLN A CA 1
ATOM 1306 C C . GLN A 1 165 ? -16.828 38.531 35.5 1 65.44 165 GLN A C 1
ATOM 1308 O O . GLN A 1 165 ? -17.594 39.469 35.312 1 65.44 165 GLN A O 1
ATOM 1313 N N . THR A 1 166 ? -17.094 37.25 35.438 1 70.56 166 THR A N 1
ATOM 1314 C CA . THR A 1 166 ? -18.484 36.906 35.188 1 70.56 166 THR A CA 1
ATOM 1315 C C . THR A 1 166 ? -19.375 37.406 36.312 1 70.56 166 THR A C 1
ATOM 1317 O O . THR A 1 166 ? -20.453 37.938 36.062 1 70.56 166 THR A O 1
ATOM 1320 N N . GLU A 1 167 ? -18.891 37.25 37.5 1 66.12 167 GLU A N 1
ATOM 1321 C CA . GLU A 1 167 ? -19.641 37.75 38.656 1 66.12 167 GLU A CA 1
ATOM 1322 C C . GLU A 1 167 ? -19.75 39.281 38.625 1 66.12 167 GLU A C 1
ATOM 1324 O O . GLU A 1 167 ? -20.812 39.812 38.938 1 66.12 167 GLU A O 1
ATOM 1329 N N . GLN A 1 168 ? -18.609 39.844 38.219 1 63.53 168 GLN A N 1
ATOM 1330 C CA . GLN A 1 168 ? -18.641 41.312 38.125 1 63.53 168 GLN A CA 1
ATOM 1331 C C . GLN A 1 168 ? -19.562 41.75 37 1 63.53 168 GLN A C 1
ATOM 1333 O O . GLN A 1 168 ? -20.312 42.719 37.125 1 63.53 168 GLN A O 1
ATOM 1338 N N . MET A 1 169 ? -19.406 41.031 35.906 1 65.69 169 MET A N 1
ATOM 1339 C CA . MET A 1 169 ? -20.266 41.344 34.781 1 65.69 169 MET A CA 1
ATOM 1340 C C . MET A 1 169 ? -21.734 41.062 35.094 1 65.69 169 MET A C 1
ATOM 1342 O O . MET A 1 169 ? -22.609 41.875 34.812 1 65.69 169 MET A O 1
ATOM 1346 N N . LEU A 1 170 ? -21.859 39.844 35.656 1 68.19 170 LEU A N 1
ATOM 1347 C CA . LEU A 1 170 ? -23.219 39.531 36.062 1 68.19 170 LEU A CA 1
ATOM 1348 C C . LEU A 1 170 ? -23.703 40.5 37.156 1 68.19 170 LEU A C 1
ATOM 1350 O O . LEU A 1 170 ? -24.859 40.906 37.156 1 68.19 170 LEU A O 1
ATOM 1354 N N . GLY A 1 171 ? -22.844 40.688 38.125 1 62.97 171 GLY A N 1
ATOM 1355 C CA . GLY A 1 171 ? -23.156 41.719 39.125 1 62.97 171 GLY A CA 1
ATOM 1356 C C . GLY A 1 171 ? -23.469 43.062 38.5 1 62.97 171 GLY A C 1
ATOM 1357 O O . GLY A 1 171 ? -24.375 43.75 38.969 1 62.97 171 GLY A O 1
ATOM 1358 N N . ALA A 1 172 ? -22.766 43.406 37.438 1 61.19 172 ALA A N 1
ATOM 1359 C CA . ALA A 1 172 ? -23.062 44.656 36.75 1 61.19 172 ALA A CA 1
ATOM 1360 C C . ALA A 1 172 ? -24.406 44.594 36.031 1 61.19 172 ALA A C 1
ATOM 1362 O O . ALA A 1 172 ? -25.109 45.594 35.938 1 61.19 172 ALA A O 1
ATOM 1363 N N . LEU A 1 173 ? -24.625 43.281 35.406 1 63.66 173 LEU A N 1
ATOM 1364 C CA . LEU A 1 173 ? -25.906 43.094 34.75 1 63.66 173 LEU A CA 1
ATOM 1365 C C . LEU A 1 173 ? -27.016 42.875 35.75 1 63.66 173 LEU A C 1
ATOM 1367 O O . LEU A 1 173 ? -28.203 42.812 35.406 1 63.66 173 LEU A O 1
ATOM 1371 N N . GLY A 1 174 ? -26.922 42.969 37.062 1 59.09 174 GLY A N 1
ATOM 1372 C CA . GLY A 1 174 ? -27.906 42.938 38.125 1 59.09 174 GLY A CA 1
ATOM 1373 C C . GLY A 1 174 ? -28.297 41.531 38.531 1 59.09 174 GLY A C 1
ATOM 1374 O O . GLY A 1 174 ? -29.328 41.344 39.188 1 59.09 174 GLY A O 1
ATOM 1375 N N . ILE A 1 175 ? -27.766 40.5 37.844 1 54.94 175 ILE A N 1
ATOM 1376 C CA . ILE A 1 175 ? -28.234 39.156 38.094 1 54.94 175 ILE A CA 1
ATOM 1377 C C . ILE A 1 175 ? -27.578 38.625 39.344 1 54.94 175 ILE A C 1
ATOM 1379 O O . ILE A 1 175 ? -26.359 38.469 39.406 1 54.94 175 ILE A O 1
ATOM 1383 N N . LYS A 1 176 ? -27.875 39.031 40.531 1 52.94 176 LYS A N 1
ATOM 1384 C CA . LYS A 1 176 ? -27.469 38.688 41.875 1 52.94 176 LYS A CA 1
ATOM 1385 C C . LYS A 1 176 ? -27.656 37.188 42.125 1 52.94 176 LYS A C 1
ATOM 1387 O O . LYS A 1 176 ? -28.719 36.625 41.875 1 52.94 176 LYS A O 1
ATOM 1392 N N . ARG A 1 177 ? -26.688 36.312 41.969 1 52.19 177 ARG A N 1
ATOM 1393 C CA . ARG A 1 177 ? -26.859 34.938 42.438 1 52.19 177 ARG A CA 1
ATOM 1394 C C . ARG A 1 177 ? -27.328 34.906 43.875 1 52.19 177 ARG A C 1
ATOM 1396 O O . ARG A 1 177 ? -26.75 35.562 44.75 1 52.19 177 ARG A O 1
ATOM 1403 N N . ASN A 1 178 ? -28.562 34.688 44.219 1 44.62 178 ASN A N 1
ATOM 1404 C CA . ASN A 1 178 ? -29.031 34.406 45.594 1 44.62 178 ASN A CA 1
ATOM 1405 C C . ASN A 1 178 ? -28.188 33.312 46.25 1 44.62 178 ASN A C 1
ATOM 1407 O O . ASN A 1 178 ? -28.016 32.25 45.688 1 44.62 178 ASN A O 1
ATOM 1411 N N . SER A 1 179 ? -27.203 33.688 47.031 1 38.97 179 SER A N 1
ATOM 1412 C CA . SER A 1 179 ? -26.672 32.781 48.062 1 38.97 179 SER A CA 1
ATOM 1413 C C . SER A 1 179 ? -27.797 32.188 48.938 1 38.97 179 SER A C 1
ATOM 1415 O O . SER A 1 179 ? -28.719 32.906 49.312 1 38.97 179 SER A O 1
ATOM 1417 N N . MET B 1 1 ? -49.094 0.204 22.297 1 30.36 1 MET B N 1
ATOM 1418 C CA . MET B 1 1 ? -48.531 -0.826 21.406 1 30.36 1 MET B CA 1
ATOM 1419 C C . MET B 1 1 ? -47.094 -0.548 21.078 1 30.36 1 MET B C 1
ATOM 1421 O O . MET B 1 1 ? -46.75 0.494 20.5 1 30.36 1 MET B O 1
ATOM 1425 N N . GLN B 1 2 ? -46.062 -0.955 21.953 1 32.22 2 GLN B N 1
ATOM 1426 C CA . GLN B 1 2 ? -44.656 -0.624 22.109 1 32.22 2 GLN B CA 1
ATOM 1427 C C . GLN B 1 2 ? -43.844 -1.019 20.875 1 32.22 2 GLN B C 1
ATOM 1429 O O . GLN B 1 2 ? -43.844 -2.184 20.469 1 32.22 2 GLN B O 1
ATOM 1434 N N . GLU B 1 3 ? -43.781 -0.13 19.844 1 36.59 3 GLU B N 1
ATOM 1435 C CA . GLU B 1 3 ? -43.031 -0.27 18.609 1 36.59 3 GLU B CA 1
ATOM 1436 C C . GLU B 1 3 ? -41.594 -0.765 18.906 1 36.59 3 GLU B C 1
ATOM 1438 O O . GLU B 1 3 ? -40.844 -0.116 19.641 1 36.59 3 GLU B O 1
ATOM 1443 N N . THR B 1 4 ? -41.438 -2.125 19.141 1 37.38 4 THR B N 1
ATOM 1444 C CA . THR B 1 4 ? -40.188 -2.857 19.344 1 37.38 4 THR B CA 1
ATOM 1445 C C . THR B 1 4 ? -39.094 -2.355 18.406 1 37.38 4 THR B C 1
ATOM 1447 O O . THR B 1 4 ? -39.281 -2.354 17.188 1 37.38 4 THR B O 1
ATOM 1450 N N . THR B 1 5 ? -38.438 -1.212 18.719 1 35.69 5 THR B N 1
ATOM 1451 C CA . THR B 1 5 ? -37.25 -0.654 18.094 1 35.69 5 THR B CA 1
ATOM 1452 C C . THR B 1 5 ? -36.281 -1.765 17.672 1 35.69 5 THR B C 1
ATOM 1454 O O . THR B 1 5 ? -35.781 -2.504 18.531 1 35.69 5 THR B O 1
ATOM 1457 N N . THR B 1 6 ? -36.656 -2.566 16.578 1 37.97 6 THR B N 1
ATOM 1458 C CA . THR B 1 6 ? -35.781 -3.564 15.984 1 37.97 6 THR B CA 1
ATOM 1459 C C . THR B 1 6 ? -34.344 -3.104 16.031 1 37.97 6 THR B C 1
ATOM 1461 O O . THR B 1 6 ? -33.969 -2.074 15.461 1 37.97 6 THR B O 1
ATOM 1464 N N . SER B 1 7 ? -33.625 -3.174 17.219 1 38.22 7 SER B N 1
ATOM 1465 C CA . SER B 1 7 ? -32.188 -3.057 17.406 1 38.22 7 SER B CA 1
ATOM 1466 C C . SER B 1 7 ? -31.438 -3.469 16.141 1 38.22 7 SER B C 1
ATOM 1468 O O . SER B 1 7 ? -31.656 -4.559 15.609 1 38.22 7 SER B O 1
ATOM 1470 N N . ALA B 1 8 ? -31.297 -2.611 15.148 1 38.03 8 ALA B N 1
ATOM 1471 C CA . ALA B 1 8 ? -30.469 -2.891 13.977 1 38.03 8 ALA B CA 1
ATOM 1472 C C . ALA B 1 8 ? -29.344 -3.865 14.32 1 38.03 8 ALA B C 1
ATOM 1474 O O . ALA B 1 8 ? -28.531 -3.594 15.203 1 38.03 8 ALA B O 1
ATOM 1475 N N . ALA B 1 9 ? -29.422 -5.117 14.453 1 41.69 9 ALA B N 1
ATOM 1476 C CA . ALA B 1 9 ? -28.484 -6.191 14.797 1 41.69 9 ALA B CA 1
ATOM 1477 C C . ALA B 1 9 ? -27.094 -5.914 14.227 1 41.69 9 ALA B C 1
ATOM 1479 O O . ALA B 1 9 ? -26.969 -5.262 13.188 1 41.69 9 ALA B O 1
ATOM 1480 N N . PRO B 1 10 ? -25.953 -5.727 14.93 1 46.12 10 PRO B N 1
ATOM 1481 C CA . PRO B 1 10 ? -24.594 -5.445 14.453 1 46.12 10 PRO B CA 1
ATOM 1482 C C . PRO B 1 10 ? -24.328 -6.023 13.07 1 46.12 10 PRO B C 1
ATOM 1484 O O . PRO B 1 10 ? -24.688 -7.172 12.789 1 46.12 10 PRO B O 1
ATOM 1487 N N . SER B 1 11 ? -24.625 -5.508 11.914 1 53.41 11 SER B N 1
ATOM 1488 C CA . SER B 1 11 ? -24.438 -5.953 10.531 1 53.41 11 SER B CA 1
ATOM 1489 C C . SER B 1 11 ? -23.312 -6.988 10.43 1 53.41 11 SER B C 1
ATOM 1491 O O . SER B 1 11 ? -22.203 -6.766 10.922 1 53.41 11 SER B O 1
ATOM 1493 N N . ALA B 1 12 ? -23.547 -8.344 10.398 1 68.62 12 ALA B N 1
ATOM 1494 C CA . ALA B 1 12 ? -22.797 -9.594 10.422 1 68.62 12 ALA B CA 1
ATOM 1495 C C . ALA B 1 12 ? -21.641 -9.555 9.422 1 68.62 12 ALA B C 1
ATOM 1497 O O . ALA B 1 12 ? -21.797 -9.039 8.312 1 68.62 12 ALA B O 1
ATOM 1498 N N . GLN B 1 13 ? -20.391 -9.602 9.852 1 87.56 13 GLN B N 1
ATOM 1499 C CA . GLN B 1 13 ? -19.172 -9.695 9.062 1 87.56 13 GLN B CA 1
ATOM 1500 C C . GLN B 1 13 ? -19.25 -10.82 8.039 1 87.56 13 GLN B C 1
ATOM 1502 O O . GLN B 1 13 ? -19.625 -11.945 8.383 1 87.56 13 GLN B O 1
ATOM 1507 N N . ARG B 1 14 ? -19.219 -10.477 6.707 1 94.31 14 ARG B N 1
ATOM 1508 C CA . ARG B 1 14 ? -19.234 -11.461 5.633 1 94.31 14 ARG B CA 1
ATOM 1509 C C . ARG B 1 14 ? -17.938 -12.281 5.637 1 94.31 14 ARG B C 1
ATOM 1511 O O . ARG B 1 14 ? -16.844 -11.727 5.582 1 94.31 14 ARG B O 1
ATOM 1518 N N . VAL B 1 15 ? -18.172 -13.641 5.691 1 97.19 15 VAL B N 1
ATOM 1519 C CA . VAL B 1 15 ? -17.031 -14.539 5.789 1 97.19 15 VAL B CA 1
ATOM 1520 C C . VAL B 1 15 ? -16.781 -15.211 4.441 1 97.19 15 VAL B C 1
ATOM 1522 O O . VAL B 1 15 ? -17.672 -15.844 3.885 1 97.19 15 VAL B O 1
ATOM 1525 N N . ILE B 1 16 ? -15.633 -15.062 3.934 1 98.38 16 ILE B N 1
ATOM 1526 C CA . ILE B 1 16 ? -15.164 -15.734 2.727 1 98.38 16 ILE B CA 1
ATOM 1527 C C . ILE B 1 16 ? -14.109 -16.781 3.094 1 98.38 16 ILE B C 1
ATOM 1529 O O . ILE B 1 16 ? -13.18 -16.484 3.852 1 98.38 16 ILE B O 1
ATOM 1533 N N . LYS B 1 17 ? -14.289 -17.969 2.57 1 98.5 17 LYS B N 1
ATOM 1534 C CA . LYS B 1 17 ? -13.305 -19.031 2.799 1 98.5 17 LYS B CA 1
ATOM 1535 C C . LYS B 1 17 ? -12.383 -19.203 1.594 1 98.5 17 LYS B C 1
ATOM 1537 O O . LYS B 1 17 ? -12.844 -19.219 0.45 1 98.5 17 LYS B O 1
ATOM 1542 N N . LYS B 1 18 ? -11.156 -19.188 1.91 1 98.38 18 LYS B N 1
ATOM 1543 C CA . LYS B 1 18 ? -10.164 -19.469 0.875 1 98.38 18 LYS B CA 1
ATOM 1544 C C . LYS B 1 18 ? -9.695 -20.906 0.943 1 98.38 18 LYS B C 1
ATOM 1546 O O . LYS B 1 18 ? -9.234 -21.375 1.991 1 98.38 18 LYS B O 1
ATOM 1551 N N . TYR B 1 19 ? -9.734 -21.656 -0.154 1 97.94 19 TYR B N 1
ATOM 1552 C CA . TYR B 1 19 ? -9.391 -23.062 -0.189 1 97.94 19 TYR B CA 1
ATOM 1553 C C . TYR B 1 19 ? -7.984 -23.281 -0.74 1 97.94 19 TYR B C 1
ATOM 1555 O O . TYR B 1 19 ? -7.418 -22.375 -1.372 1 97.94 19 TYR B O 1
ATOM 1563 N N . PRO B 1 20 ? -7.375 -24.391 -0.527 1 95.88 20 PRO B N 1
ATOM 1564 C CA . PRO B 1 20 ? -6.012 -24.672 -0.991 1 95.88 20 PRO B CA 1
ATOM 1565 C C . PRO B 1 20 ? -5.879 -24.594 -2.51 1 95.88 20 PRO B C 1
ATOM 1567 O O . PRO B 1 20 ? -4.789 -24.328 -3.025 1 95.88 20 PRO B O 1
ATOM 1570 N N . ASN B 1 21 ? -6.922 -24.75 -3.242 1 95.44 21 ASN B N 1
ATOM 1571 C CA . ASN B 1 21 ? -6.871 -24.641 -4.695 1 95.44 21 ASN B CA 1
ATOM 1572 C C . ASN B 1 21 ? -7.02 -23.203 -5.164 1 95.44 21 ASN B C 1
ATOM 1574 O O . ASN B 1 21 ? -7.254 -22.938 -6.344 1 95.44 21 ASN B O 1
ATOM 1578 N N . ARG B 1 22 ? -6.98 -22.281 -4.324 1 93.75 22 ARG B N 1
ATOM 1579 C CA . ARG B 1 22 ? -6.934 -20.828 -4.539 1 93.75 22 ARG B CA 1
ATOM 1580 C C . ARG B 1 22 ? -8.328 -20.281 -4.805 1 93.75 22 ARG B C 1
ATOM 1582 O O . ARG B 1 22 ? -8.469 -19.141 -5.254 1 93.75 22 ARG B O 1
ATOM 1589 N N . ARG B 1 23 ? -9.305 -21.109 -4.598 1 97 23 ARG B N 1
ATOM 1590 C CA . ARG B 1 23 ? -10.68 -20.672 -4.805 1 97 23 ARG B CA 1
ATOM 1591 C C . ARG B 1 23 ? -11.234 -19.984 -3.561 1 97 23 ARG B C 1
ATOM 1593 O O . ARG B 1 23 ? -10.906 -20.375 -2.436 1 97 23 ARG B O 1
ATOM 1600 N N . LEU B 1 24 ? -12.055 -18.984 -3.803 1 98.38 24 LEU B N 1
ATOM 1601 C CA . LEU B 1 24 ? -12.75 -18.266 -2.736 1 98.38 24 LEU B CA 1
ATOM 1602 C C . LEU B 1 24 ? -14.227 -18.641 -2.711 1 98.38 24 LEU B C 1
ATOM 1604 O O . LEU B 1 24 ? -14.852 -18.781 -3.764 1 98.38 24 LEU B O 1
ATOM 1608 N N . TYR B 1 25 ? -14.734 -18.891 -1.478 1 98.31 25 TYR B N 1
ATOM 1609 C CA . TYR B 1 25 ? -16.125 -19.281 -1.276 1 98.31 25 TYR B CA 1
ATOM 1610 C C . TYR B 1 25 ? -16.828 -18.328 -0.328 1 98.31 25 TYR B C 1
ATOM 1612 O O . TYR B 1 25 ? -16.375 -18.094 0.791 1 98.31 25 TYR B O 1
ATOM 1620 N N . ASP B 1 26 ? -17.922 -17.828 -0.786 1 97.81 26 ASP B N 1
ATOM 1621 C CA . ASP B 1 26 ? -18.75 -16.938 0.027 1 97.81 26 ASP B CA 1
ATOM 1622 C C . ASP B 1 26 ? -19.734 -17.734 0.871 1 97.81 26 ASP B C 1
ATOM 1624 O O . ASP B 1 26 ? -20.688 -18.312 0.339 1 97.81 26 ASP B O 1
ATOM 1628 N N . THR B 1 27 ? -19.625 -17.719 2.137 1 96.25 27 THR B N 1
ATOM 1629 C CA . THR B 1 27 ? -20.453 -18.531 3.023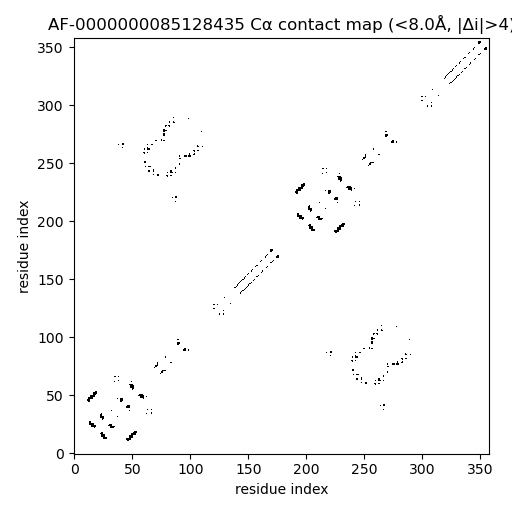 1 96.25 27 THR B CA 1
ATOM 1630 C C . THR B 1 27 ? -21.859 -17.953 3.121 1 96.25 27 THR B C 1
ATOM 1632 O O . THR B 1 27 ? -22.797 -18.672 3.445 1 96.25 27 THR B O 1
ATOM 1635 N N . ASN B 1 28 ? -21.953 -16.688 2.928 1 93.62 28 ASN B N 1
ATOM 1636 C CA . ASN B 1 28 ? -23.281 -16.062 2.986 1 93.62 28 ASN B CA 1
ATOM 1637 C C . ASN B 1 28 ? -24.156 -16.5 1.819 1 93.62 28 ASN B C 1
ATOM 1639 O O . ASN B 1 28 ? -25.344 -16.797 2.004 1 93.62 28 ASN B O 1
ATOM 1643 N N . THR B 1 29 ? -23.625 -16.594 0.654 1 95 29 THR B N 1
ATOM 1644 C CA . THR B 1 29 ? -24.406 -16.938 -0.535 1 95 29 THR B CA 1
ATOM 1645 C C . THR B 1 29 ? -24.156 -18.391 -0.946 1 95 29 THR B C 1
ATOM 1647 O O . THR B 1 29 ? -24.703 -18.859 -1.94 1 95 29 THR B O 1
ATOM 1650 N N . SER B 1 30 ? -23.297 -19.062 -0.27 1 95.06 30 SER B N 1
ATOM 1651 C CA . SER B 1 30 ? -22.938 -20.453 -0.545 1 95.06 30 SER B CA 1
ATOM 1652 C C . SER B 1 30 ? -22.531 -20.625 -2 1 95.06 30 SER B C 1
ATOM 1654 O O . SER B 1 30 ? -23.031 -21.531 -2.684 1 95.06 30 SER B O 1
ATOM 1656 N N . SER B 1 31 ? -21.672 -19.781 -2.465 1 97.69 31 SER B N 1
ATOM 1657 C CA . SER B 1 31 ? -21.234 -19.828 -3.855 1 97.69 31 SER B CA 1
ATOM 1658 C C . SER B 1 31 ? -19.797 -19.344 -3.99 1 97.69 31 SER B C 1
ATOM 1660 O O . SER B 1 31 ? -19.266 -18.688 -3.092 1 97.69 31 SER B O 1
ATOM 1662 N N . TYR B 1 32 ? -19.219 -19.75 -5.125 1 97.88 32 TYR B N 1
ATOM 1663 C CA . TYR B 1 32 ? -17.875 -19.266 -5.445 1 97.88 32 TYR B CA 1
ATOM 1664 C C . TYR B 1 32 ? -17.891 -17.766 -5.723 1 97.88 32 TYR B C 1
ATOM 1666 O O . TYR B 1 32 ? -18.859 -17.234 -6.273 1 97.88 32 TYR B O 1
ATOM 1674 N N . ILE B 1 33 ? -16.797 -17.141 -5.293 1 98.12 33 ILE B N 1
ATOM 1675 C CA . ILE B 1 33 ? -16.672 -15.703 -5.492 1 98.12 33 ILE B CA 1
ATOM 1676 C C . ILE B 1 33 ? -15.281 -15.383 -6.027 1 98.12 33 ILE B C 1
ATOM 1678 O O . ILE B 1 33 ? -14.297 -16.047 -5.664 1 98.12 33 ILE B O 1
ATOM 1682 N N . THR B 1 34 ? -15.156 -14.406 -6.879 1 97.81 34 THR B N 1
ATOM 1683 C CA . THR B 1 34 ? -13.883 -13.992 -7.457 1 97.81 34 THR B CA 1
ATOM 1684 C C . THR B 1 34 ? -13.281 -12.836 -6.664 1 97.81 34 THR B C 1
ATOM 1686 O O . THR B 1 34 ? -13.969 -12.211 -5.852 1 97.81 34 THR B O 1
ATOM 1689 N N . LEU B 1 35 ? -12.047 -12.656 -6.922 1 97.44 35 LEU B N 1
ATOM 1690 C CA . LEU B 1 35 ? -11.359 -11.531 -6.301 1 97.44 35 LEU B CA 1
ATOM 1691 C C . LEU B 1 35 ? -12.047 -10.211 -6.648 1 97.44 35 LEU B C 1
ATOM 1693 O O . LEU B 1 35 ? -12.164 -9.328 -5.801 1 97.44 35 LEU B O 1
ATOM 1697 N N . THR B 1 36 ? -12.492 -10.086 -7.848 1 96.88 36 THR B N 1
ATOM 1698 C CA . THR B 1 36 ? -13.203 -8.906 -8.32 1 96.88 36 THR B CA 1
ATOM 1699 C C . THR B 1 36 ? -14.492 -8.703 -7.535 1 96.88 36 THR B C 1
ATOM 1701 O O . THR B 1 36 ? -14.844 -7.57 -7.188 1 96.88 36 THR B O 1
ATOM 1704 N N . GLU B 1 37 ? -15.172 -9.758 -7.281 1 97.5 37 GLU B N 1
ATOM 1705 C CA . GLU B 1 37 ? -16.406 -9.672 -6.516 1 97.5 37 GLU B CA 1
ATOM 1706 C C . GLU B 1 37 ? -16.141 -9.312 -5.059 1 97.5 37 GLU B C 1
ATOM 1708 O O . GLU B 1 37 ? -16.922 -8.602 -4.43 1 97.5 37 GLU B O 1
ATOM 1713 N N . VAL B 1 38 ? -15.031 -9.836 -4.504 1 98.12 38 VAL B N 1
ATOM 1714 C CA . VAL B 1 38 ? -14.633 -9.438 -3.158 1 98.12 38 VAL B CA 1
ATOM 1715 C C . VAL B 1 38 ? -14.359 -7.934 -3.129 1 98.12 38 VAL B C 1
ATOM 1717 O O . VAL B 1 38 ? -14.758 -7.242 -2.189 1 98.12 38 VAL B O 1
ATOM 1720 N N . LYS B 1 39 ? -13.656 -7.473 -4.141 1 97.62 39 LYS B N 1
ATOM 1721 C CA . LYS B 1 39 ? -13.422 -6.039 -4.27 1 97.62 39 LYS B CA 1
ATOM 1722 C C . LYS B 1 39 ? -14.727 -5.258 -4.223 1 97.62 39 LYS B C 1
ATOM 1724 O O . LYS B 1 39 ? -14.82 -4.223 -3.562 1 97.62 39 LYS B O 1
ATOM 1729 N N . GLN B 1 40 ? -15.75 -5.715 -4.887 1 97.31 40 GLN B N 1
ATOM 1730 C CA . GLN B 1 40 ? -17.047 -5.047 -4.926 1 97.31 40 GLN B CA 1
ATOM 1731 C C . GLN B 1 40 ? -17.672 -4.973 -3.535 1 97.31 40 GLN B C 1
ATOM 1733 O O . GLN B 1 40 ? -18.312 -3.977 -3.189 1 97.31 40 GLN B O 1
ATOM 1738 N N . LEU B 1 41 ? -17.469 -6.031 -2.799 1 97.06 41 LEU B N 1
ATOM 1739 C CA . LEU B 1 41 ? -17.969 -6.016 -1.425 1 97.06 41 LEU B CA 1
ATOM 1740 C C . LEU B 1 41 ? -17.281 -4.922 -0.612 1 97.06 41 LEU B C 1
ATOM 1742 O O . LEU B 1 41 ? -17.938 -4.199 0.14 1 97.06 41 LEU B O 1
ATOM 1746 N N . VAL B 1 42 ? -15.961 -4.793 -0.763 1 96.81 42 VAL B N 1
ATOM 1747 C CA . VAL B 1 42 ? -15.188 -3.777 -0.057 1 96.81 42 VAL B CA 1
ATOM 1748 C C . VAL B 1 42 ? -15.648 -2.385 -0.482 1 96.81 42 VAL B C 1
ATOM 1750 O O . VAL B 1 42 ? -15.852 -1.507 0.36 1 96.81 42 VAL B O 1
ATOM 1753 N N . MET B 1 43 ? -15.883 -2.197 -1.795 1 94.69 43 MET B N 1
ATOM 1754 C CA . MET B 1 43 ? -16.328 -0.922 -2.354 1 94.69 43 MET B CA 1
ATOM 1755 C C . MET B 1 43 ? -17.688 -0.522 -1.786 1 94.69 43 MET B C 1
ATOM 1757 O O . MET B 1 43 ? -17.969 0.666 -1.641 1 94.69 43 MET B O 1
ATOM 1761 N N . SER B 1 44 ? -18.469 -1.547 -1.478 1 94.06 44 SER B N 1
ATOM 1762 C CA . SER B 1 44 ? -19.812 -1.307 -0.963 1 94.06 44 SER B CA 1
ATOM 1763 C C . SER B 1 44 ? -19.797 -1.188 0.557 1 94.06 44 SER B C 1
ATOM 1765 O O . SER B 1 44 ? -20.859 -1.256 1.192 1 94.06 44 SER B O 1
ATOM 1767 N N . ASN B 1 45 ? -18.641 -1.163 1.104 1 92.06 45 ASN B N 1
ATOM 1768 C CA . ASN B 1 45 ? -18.469 -0.994 2.543 1 92.06 45 ASN B CA 1
ATOM 1769 C C . ASN B 1 45 ? -19.031 -2.18 3.322 1 92.06 45 ASN B C 1
ATOM 1771 O O . ASN B 1 45 ? -19.547 -2.01 4.422 1 92.06 45 ASN B O 1
ATOM 1775 N N . GLU B 1 46 ? -19.016 -3.324 2.703 1 92.38 46 GLU B N 1
ATOM 1776 C CA . GLU B 1 46 ? -19.375 -4.539 3.43 1 92.38 46 GLU B CA 1
ATOM 1777 C C . GLU B 1 46 ? -18.172 -5.125 4.164 1 92.38 46 GLU B C 1
ATOM 1779 O O . GLU B 1 46 ? -17.141 -5.395 3.557 1 92.38 46 GLU B O 1
ATOM 1784 N N . PRO B 1 47 ? -18.312 -5.277 5.453 1 89.81 47 PRO B N 1
ATOM 1785 C CA . PRO B 1 47 ? -17.203 -5.879 6.191 1 89.81 47 PRO B CA 1
ATOM 1786 C C . PRO B 1 47 ? -16.906 -7.312 5.75 1 89.81 47 PRO B C 1
ATOM 1788 O O . PRO B 1 47 ? -17.797 -8.172 5.805 1 89.81 47 PRO B O 1
ATOM 1791 N N . VAL B 1 48 ? -15.766 -7.551 5.273 1 95.69 48 VAL B N 1
ATOM 1792 C CA . VAL B 1 48 ? -15.391 -8.859 4.746 1 95.69 48 VAL B CA 1
ATOM 1793 C C . VAL B 1 48 ? -14.211 -9.422 5.539 1 95.69 48 VAL B C 1
ATOM 1795 O O . VAL B 1 48 ? -13.25 -8.695 5.828 1 95.69 48 VAL B O 1
ATOM 1798 N N . VAL B 1 49 ? -14.375 -10.656 5.895 1 97.38 49 VAL B N 1
ATOM 1799 C CA . VAL B 1 49 ? -13.266 -11.391 6.496 1 97.38 49 VAL B CA 1
ATOM 1800 C C . VAL B 1 49 ? -12.969 -12.641 5.676 1 97.38 49 VAL B C 1
ATOM 1802 O O . VAL B 1 49 ? -13.883 -13.375 5.289 1 97.38 49 VAL B O 1
ATOM 1805 N N . VAL B 1 50 ? -11.711 -12.836 5.402 1 98.12 50 VAL B N 1
ATOM 1806 C CA . VAL B 1 50 ? -11.305 -14.008 4.637 1 98.12 50 VAL B CA 1
ATOM 1807 C C . VAL B 1 50 ? -10.531 -14.969 5.535 1 98.12 50 VAL B C 1
ATOM 1809 O O . VAL B 1 50 ? -9.555 -14.578 6.18 1 98.12 50 VAL B O 1
ATOM 1812 N N . LYS B 1 51 ? -11.023 -16.234 5.547 1 98.06 51 LYS B N 1
ATOM 1813 C CA . LYS B 1 51 ? -10.383 -17.25 6.387 1 98.06 51 LYS B CA 1
ATOM 1814 C C . LYS B 1 51 ? -9.922 -18.438 5.559 1 98.06 51 LYS B C 1
ATOM 1816 O O . LYS B 1 51 ? -10.602 -18.859 4.617 1 98.06 51 LYS B O 1
ATOM 1821 N N . ASP B 1 52 ? -8.742 -18.922 5.906 1 98.12 52 ASP B N 1
ATOM 1822 C CA . ASP B 1 52 ? -8.305 -20.188 5.32 1 98.12 52 ASP B CA 1
ATOM 1823 C C . ASP B 1 52 ? -9.273 -21.312 5.66 1 98.12 52 ASP B C 1
ATOM 1825 O O . ASP B 1 52 ? -9.602 -21.516 6.828 1 98.12 52 ASP B O 1
ATOM 1829 N N . ALA B 1 53 ? -9.703 -22.031 4.684 1 97.31 53 ALA B N 1
ATOM 1830 C CA . ALA B 1 53 ? -10.742 -23.047 4.863 1 97.31 53 ALA B CA 1
ATOM 1831 C C . ALA B 1 53 ? -10.25 -24.188 5.75 1 97.31 53 ALA B C 1
ATOM 1833 O O . ALA B 1 53 ? -11.031 -24.797 6.488 1 97.31 53 ALA B O 1
ATOM 1834 N N . LYS B 1 54 ? -8.977 -24.453 5.711 1 96.81 54 LYS B N 1
ATOM 1835 C CA . LYS B 1 54 ? -8.422 -25.578 6.445 1 96.81 54 LYS B CA 1
ATOM 1836 C C . LYS B 1 54 ? -8.031 -25.188 7.863 1 96.81 54 LYS B C 1
ATOM 1838 O O . LYS B 1 54 ? -8.445 -25.828 8.836 1 96.81 54 LYS B O 1
ATOM 1843 N N . SER B 1 55 ? -7.266 -24.094 8.039 1 96.62 55 SER B N 1
ATOM 1844 C CA . SER B 1 55 ? -6.668 -23.734 9.328 1 96.62 55 SER B CA 1
ATOM 1845 C C . SER B 1 55 ? -7.523 -22.719 10.062 1 96.62 55 SER B C 1
ATOM 1847 O O . SER B 1 55 ? -7.363 -22.516 11.273 1 96.62 55 SER B O 1
ATOM 1849 N N . GLY B 1 56 ? -8.297 -21.906 9.391 1 96.44 56 GLY B N 1
ATOM 1850 C CA . GLY B 1 56 ? -9.07 -20.828 10 1 96.44 56 GLY B CA 1
ATOM 1851 C C . GLY B 1 56 ? -8.281 -19.547 10.141 1 96.44 56 GLY B C 1
ATOM 1852 O O . GLY B 1 56 ? -8.797 -18.547 10.672 1 96.44 56 GLY B O 1
ATOM 1853 N N . GLU B 1 57 ? -7.055 -19.562 9.656 1 95.94 57 GLU B N 1
ATOM 1854 C CA . GLU B 1 57 ? -6.203 -18.375 9.742 1 95.94 57 GLU B CA 1
ATOM 1855 C C . GLU B 1 57 ? -6.82 -17.203 8.984 1 95.94 57 GLU B C 1
ATOM 1857 O O . GLU B 1 57 ? -7.379 -17.375 7.898 1 95.94 57 GLU B O 1
ATOM 1862 N N . ASP B 1 58 ? -6.746 -16 9.586 1 96.44 58 ASP B N 1
ATOM 1863 C CA . ASP B 1 58 ? -7.254 -14.797 8.938 1 96.44 58 ASP B CA 1
ATOM 1864 C C . ASP B 1 58 ? -6.34 -14.359 7.793 1 96.44 58 ASP B C 1
ATOM 1866 O O . ASP B 1 58 ? -5.172 -14.039 8.016 1 96.44 58 ASP B O 1
ATOM 1870 N N . LEU B 1 59 ? -6.914 -14.344 6.566 1 96.69 59 LEU B N 1
ATOM 1871 C CA . LEU B 1 59 ? -6.16 -14.023 5.363 1 96.69 59 LEU B CA 1
ATOM 1872 C C . LEU B 1 59 ? -6.645 -12.703 4.758 1 96.69 59 LEU B C 1
ATOM 1874 O O . LEU B 1 59 ? -6.305 -12.383 3.617 1 96.69 59 LEU B O 1
ATOM 1878 N N . THR B 1 60 ? -7.359 -11.891 5.473 1 97.56 60 THR B N 1
ATOM 1879 C CA . THR B 1 60 ? -8.016 -10.695 4.945 1 97.56 60 THR B CA 1
ATOM 1880 C C . THR B 1 60 ? -6.98 -9.711 4.402 1 97.56 60 THR B C 1
ATOM 1882 O O . THR B 1 60 ? -7.117 -9.219 3.281 1 97.56 60 THR B O 1
ATOM 1885 N N . ARG B 1 61 ? -5.922 -9.523 5.133 1 96.88 61 ARG B N 1
ATOM 1886 C CA . ARG B 1 61 ? -4.879 -8.578 4.738 1 96.88 61 ARG B CA 1
ATOM 1887 C C . ARG B 1 61 ? -4.258 -8.969 3.404 1 96.88 61 ARG B C 1
ATOM 1889 O O . ARG B 1 61 ? -4.117 -8.133 2.508 1 96.88 61 ARG B O 1
ATOM 1896 N N . SER B 1 62 ? -3.965 -10.273 3.279 1 96.5 62 SER B N 1
ATOM 1897 C CA . SER B 1 62 ? -3.346 -10.773 2.057 1 96.5 62 SER B CA 1
ATOM 1898 C C . SER B 1 62 ? -4.277 -10.617 0.859 1 96.5 62 SER B C 1
ATOM 1900 O O . SER B 1 62 ? -3.838 -10.25 -0.233 1 96.5 62 SER B O 1
ATOM 1902 N N . ILE B 1 63 ? -5.508 -10.836 1.073 1 97.94 63 ILE B N 1
ATOM 1903 C CA . ILE B 1 63 ? -6.488 -10.766 -0.006 1 97.94 63 ILE B CA 1
ATOM 1904 C C . ILE B 1 63 ? -6.691 -9.305 -0.419 1 97.94 63 ILE B C 1
ATOM 1906 O O . ILE B 1 63 ? -6.777 -9 -1.609 1 97.94 63 ILE B O 1
ATOM 1910 N N . LEU B 1 64 ? -6.773 -8.398 0.539 1 97.81 64 LEU B N 1
ATOM 1911 C CA . LEU B 1 64 ? -6.91 -6.977 0.23 1 97.81 64 LEU B CA 1
ATOM 1912 C C . LEU B 1 64 ? -5.703 -6.473 -0.554 1 97.81 64 LEU B C 1
ATOM 1914 O O . LEU B 1 64 ? -5.855 -5.699 -1.503 1 97.81 64 LEU B O 1
ATOM 1918 N N . LEU B 1 65 ? -4.504 -6.887 -0.215 1 97.81 65 LEU B N 1
ATOM 1919 C CA . LEU B 1 65 ? -3.291 -6.508 -0.928 1 97.81 65 LEU B CA 1
ATOM 1920 C C . LEU B 1 65 ? -3.293 -7.07 -2.346 1 97.81 65 LEU B C 1
ATOM 1922 O O . LEU B 1 65 ? -2.789 -6.434 -3.271 1 97.81 65 LEU B 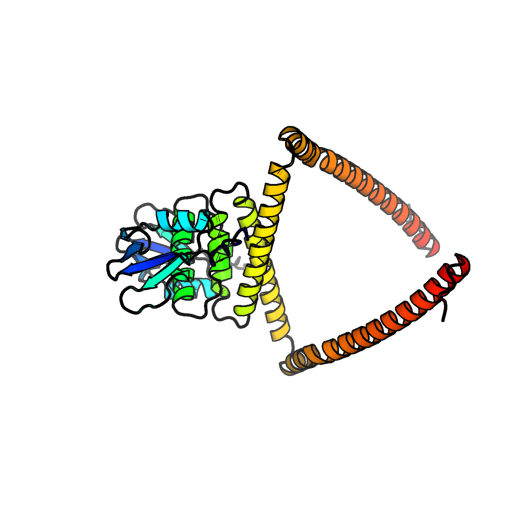O 1
ATOM 1926 N N . GLN B 1 66 ? -3.801 -8.305 -2.465 1 97.06 66 GLN B N 1
ATOM 1927 C CA . GLN B 1 66 ? -3.922 -8.898 -3.795 1 97.06 66 GLN B CA 1
ATOM 1928 C C . GLN B 1 66 ? -4.844 -8.062 -4.684 1 97.06 66 GLN B C 1
ATOM 1930 O O . GLN B 1 66 ? -4.574 -7.883 -5.871 1 97.06 66 GLN B O 1
ATOM 1935 N N . ILE B 1 67 ? -5.91 -7.586 -4.109 1 97.56 67 ILE B N 1
ATOM 1936 C CA . ILE B 1 67 ? -6.812 -6.699 -4.84 1 97.56 67 ILE B CA 1
ATOM 1937 C C . ILE B 1 67 ? -6.059 -5.449 -5.285 1 97.56 67 ILE B C 1
ATOM 1939 O O . ILE B 1 67 ? -6.156 -5.031 -6.441 1 97.56 67 ILE B O 1
ATOM 1943 N N . ILE B 1 68 ? -5.273 -4.844 -4.395 1 97.56 68 ILE B N 1
ATOM 1944 C CA . ILE B 1 68 ? -4.488 -3.656 -4.707 1 97.56 68 ILE B CA 1
ATOM 1945 C C . ILE B 1 68 ? -3.482 -3.979 -5.812 1 97.56 68 ILE B C 1
ATOM 1947 O O . ILE B 1 68 ? -3.307 -3.193 -6.746 1 97.56 68 ILE B O 1
ATOM 1951 N N . LEU B 1 69 ? -2.844 -5.141 -5.762 1 96.75 69 LEU B N 1
ATOM 1952 C CA . LEU B 1 69 ? -1.891 -5.586 -6.773 1 96.75 69 LEU B CA 1
ATOM 1953 C C . LEU B 1 69 ? -2.545 -5.641 -8.148 1 96.75 69 LEU B C 1
ATOM 1955 O O . LEU B 1 69 ? -1.993 -5.121 -9.125 1 96.75 69 LEU B O 1
ATOM 1959 N N . GLU B 1 70 ? -3.732 -6.156 -8.227 1 95.31 70 GLU B N 1
ATOM 1960 C CA . GLU B 1 70 ? -4.445 -6.266 -9.492 1 95.31 70 GLU B CA 1
ATOM 1961 C C . GLU B 1 70 ? -4.848 -4.891 -10.016 1 95.31 70 GLU B C 1
ATOM 1963 O O . GLU B 1 70 ? -4.711 -4.613 -11.211 1 95.31 70 GLU B O 1
ATOM 1968 N N . GLU B 1 71 ? -5.293 -4.07 -9.133 1 95.31 71 GLU B N 1
ATOM 1969 C CA . GLU B 1 71 ? -5.699 -2.723 -9.523 1 95.31 71 GLU B CA 1
ATOM 1970 C C . GLU B 1 71 ? -4.512 -1.914 -10.031 1 95.31 71 GLU B C 1
ATOM 1972 O O . GLU B 1 71 ? -4.637 -1.151 -10.992 1 95.31 71 GLU B O 1
ATOM 1977 N N . GLU B 1 72 ? -3.375 -2.117 -9.445 1 96 72 GLU B N 1
ATOM 1978 C CA . GLU B 1 72 ? -2.17 -1.374 -9.797 1 96 72 GLU B CA 1
ATOM 1979 C C . GLU B 1 72 ? -1.604 -1.852 -11.133 1 96 72 GLU B C 1
ATOM 1981 O O . GLU B 1 72 ? -0.899 -1.105 -11.812 1 96 72 GLU B O 1
ATOM 1986 N N . ALA B 1 73 ? -1.839 -3.086 -11.5 1 89.94 73 ALA B N 1
ATOM 1987 C CA . ALA B 1 73 ? -1.338 -3.668 -12.742 1 89.94 73 ALA B CA 1
ATOM 1988 C C . ALA B 1 73 ? -2.264 -3.348 -13.914 1 89.94 73 ALA B C 1
ATOM 1990 O O . ALA B 1 73 ? -1.802 -3.109 -15.031 1 89.94 73 ALA B O 1
ATOM 1991 N N . GLY B 1 74 ? -3.592 -3.309 -13.75 1 84.12 74 GLY B N 1
ATOM 1992 C CA . GLY B 1 74 ? -4.555 -3.236 -14.844 1 84.12 74 GLY B CA 1
ATOM 1993 C C . GLY B 1 74 ? -5.203 -1.871 -14.977 1 84.12 74 GLY B C 1
ATOM 1994 O O . GLY B 1 74 ? -5.727 -1.529 -16.031 1 84.12 74 GLY B O 1
ATOM 1995 N N . GLY B 1 75 ? -5.293 -1.126 -13.922 1 79.38 75 GLY B N 1
ATOM 1996 C CA . GLY B 1 75 ? -5.988 0.152 -13.922 1 79.38 75 GLY B CA 1
ATOM 1997 C C . GLY B 1 75 ? -5.047 1.342 -13.883 1 79.38 75 GLY B C 1
ATOM 1998 O O . GLY B 1 75 ? -3.961 1.303 -14.461 1 79.38 75 GLY B O 1
ATOM 1999 N N . ALA B 1 76 ? -5.637 2.402 -13.445 1 86.5 76 ALA B N 1
ATOM 2000 C CA . ALA B 1 76 ? -4.816 3.58 -13.172 1 86.5 76 ALA B CA 1
ATOM 2001 C C . ALA B 1 76 ? -4.098 3.453 -11.836 1 86.5 76 ALA B C 1
ATOM 2003 O O . ALA B 1 76 ? -4.738 3.412 -10.781 1 86.5 76 ALA B O 1
ATOM 2004 N N . PRO B 1 77 ? -2.828 3.244 -11.922 1 92.31 77 PRO B N 1
ATOM 2005 C CA . PRO B 1 77 ? -2.09 3.078 -10.672 1 92.31 77 PRO B CA 1
ATOM 2006 C C . PRO B 1 77 ? -2.184 4.305 -9.766 1 92.31 77 PRO B C 1
ATOM 2008 O O . PRO B 1 77 ? -2.291 5.43 -10.25 1 92.31 77 PRO B O 1
ATOM 2011 N N . MET B 1 78 ? -2.229 3.988 -8.492 1 93.88 78 MET B N 1
ATOM 2012 C CA . MET B 1 78 ? -2.232 5.055 -7.492 1 93.88 78 MET B CA 1
ATOM 2013 C C . MET B 1 78 ? -0.842 5.246 -6.895 1 93.88 78 MET B C 1
ATOM 2015 O O . MET B 1 78 ? -0.403 6.375 -6.68 1 93.88 78 MET B O 1
ATOM 2019 N 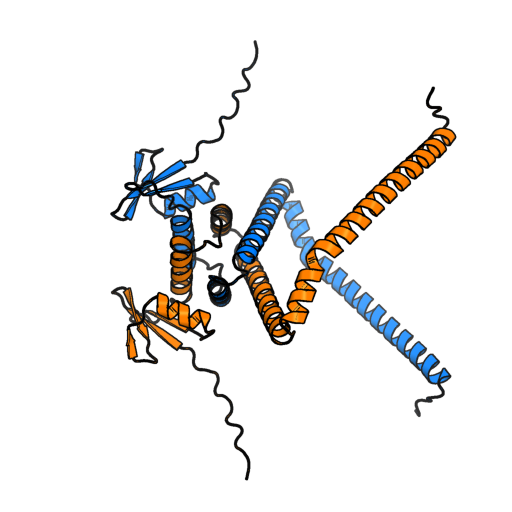N . PHE B 1 79 ? -0.111 4.156 -6.781 1 94.94 79 PHE B N 1
ATOM 2020 C CA . PHE B 1 79 ? 1.201 4.207 -6.145 1 94.94 79 PHE B CA 1
ATOM 2021 C C . PHE B 1 79 ? 2.303 4.344 -7.191 1 94.94 79 PHE B C 1
ATOM 2023 O O . PHE B 1 79 ? 2.305 3.627 -8.195 1 94.94 79 PHE B O 1
ATOM 2030 N N . SER B 1 80 ? 3.219 5.258 -6.93 1 94.12 80 SER B N 1
ATOM 2031 C CA . SER B 1 80 ? 4.43 5.301 -7.742 1 94.12 80 SER B CA 1
ATOM 2032 C C . SER B 1 80 ? 5.43 4.238 -7.305 1 94.12 80 SER B C 1
ATOM 2034 O O . SER B 1 80 ? 5.34 3.717 -6.191 1 94.12 80 SER B O 1
ATOM 2036 N N . GLU B 1 81 ? 6.32 3.896 -8.125 1 95 81 GLU B N 1
ATOM 2037 C CA . GLU B 1 81 ? 7.359 2.932 -7.777 1 95 81 GLU B CA 1
ATOM 2038 C C . GLU B 1 81 ? 8.227 3.443 -6.629 1 95 81 GLU B C 1
ATOM 2040 O O . GLU B 1 81 ? 8.664 2.666 -5.777 1 95 81 GLU B O 1
ATOM 2045 N N . THR B 1 82 ? 8.422 4.73 -6.648 1 93.31 82 THR B N 1
ATOM 2046 C CA . THR B 1 82 ? 9.219 5.363 -5.602 1 93.31 82 THR B CA 1
ATOM 2047 C C . THR B 1 82 ? 8.555 5.184 -4.234 1 93.31 82 THR B C 1
ATOM 2049 O O . THR B 1 82 ? 9.219 4.816 -3.264 1 93.31 82 THR B O 1
ATOM 2052 N N . VAL B 1 83 ? 7.27 5.363 -4.172 1 94.31 83 VAL B N 1
ATOM 2053 C CA . VAL B 1 83 ? 6.527 5.234 -2.922 1 94.31 83 VAL B CA 1
ATOM 2054 C C . VAL B 1 83 ? 6.566 3.781 -2.449 1 94.31 83 VAL B C 1
ATOM 2056 O O . VAL B 1 83 ? 6.789 3.514 -1.267 1 94.31 83 VAL B O 1
ATOM 2059 N N . LEU B 1 84 ? 6.355 2.9 -3.336 1 96.75 84 LEU B N 1
ATOM 2060 C CA . LEU B 1 84 ? 6.371 1.484 -2.984 1 96.75 84 LEU B CA 1
ATOM 2061 C C . LEU B 1 84 ? 7.738 1.068 -2.459 1 96.75 84 LEU B C 1
ATOM 2063 O O . LEU B 1 84 ? 7.836 0.35 -1.461 1 96.75 84 LEU B O 1
ATOM 2067 N N . ALA B 1 85 ? 8.789 1.537 -3.107 1 95.81 85 ALA B N 1
ATOM 2068 C CA . ALA B 1 85 ? 10.148 1.24 -2.66 1 95.81 85 ALA B CA 1
ATOM 2069 C C . ALA B 1 85 ? 10.398 1.786 -1.257 1 95.81 85 ALA B C 1
ATOM 2071 O O . ALA B 1 85 ? 10.984 1.106 -0.415 1 95.81 85 ALA B O 1
ATOM 2072 N N . ASN B 1 86 ? 9.969 2.979 -1.021 1 93.5 86 ASN B N 1
ATOM 2073 C CA . ASN B 1 86 ? 10.141 3.582 0.296 1 93.5 86 ASN B CA 1
ATOM 2074 C C . ASN B 1 86 ? 9.383 2.811 1.37 1 93.5 86 ASN B C 1
ATOM 2076 O O . ASN B 1 86 ? 9.875 2.639 2.486 1 93.5 86 ASN B O 1
ATOM 2080 N N . ILE B 1 87 ? 8.172 2.373 1.067 1 95.38 87 ILE B N 1
ATOM 2081 C CA . ILE B 1 87 ? 7.383 1.565 1.989 1 95.38 87 ILE B CA 1
ATOM 2082 C C . ILE B 1 87 ? 8.133 0.283 2.332 1 95.38 87 ILE B C 1
ATOM 2084 O O . ILE B 1 87 ? 8.219 -0.102 3.5 1 95.38 87 ILE B O 1
ATOM 2088 N N . ILE B 1 88 ? 8.68 -0.326 1.339 1 96 88 ILE B N 1
ATOM 2089 C CA . ILE B 1 88 ? 9.422 -1.567 1.538 1 96 88 ILE B CA 1
ATOM 2090 C C . ILE B 1 88 ? 10.586 -1.327 2.502 1 96 88 ILE B C 1
ATOM 2092 O O . ILE B 1 88 ? 10.867 -2.164 3.361 1 96 88 ILE B O 1
ATOM 2096 N N . ARG B 1 89 ? 11.18 -0.219 2.463 1 93.5 89 ARG B N 1
ATOM 2097 C CA . ARG B 1 89 ? 12.359 0.09 3.266 1 93.5 89 ARG B CA 1
ATOM 2098 C C . ARG B 1 89 ? 11.984 0.313 4.727 1 93.5 89 ARG B C 1
ATOM 2100 O O . ARG B 1 89 ? 12.859 0.345 5.598 1 93.5 89 ARG B O 1
ATOM 2107 N N . PHE B 1 90 ? 10.766 0.396 4.961 1 93 90 PHE B N 1
ATOM 2108 C CA . PHE B 1 90 ? 10.328 0.601 6.336 1 93 90 PHE B CA 1
ATOM 2109 C C . PHE B 1 90 ? 10.109 -0.734 7.039 1 93 90 PHE B C 1
ATOM 2111 O O . PHE B 1 90 ? 10.047 -0.791 8.266 1 93 90 PHE B O 1
ATOM 2118 N N . TYR B 1 91 ? 9.93 -1.758 6.223 1 93 91 TYR B N 1
ATOM 2119 C CA . TYR B 1 91 ? 9.75 -3.055 6.867 1 93 91 TYR B CA 1
ATOM 2120 C C . TYR B 1 91 ? 11 -3.475 7.621 1 93 91 TYR B C 1
ATOM 2122 O O . TYR B 1 91 ? 12.102 -3.441 7.074 1 93 91 TYR B O 1
ATOM 2130 N N . GLY B 1 92 ? 10.922 -3.781 8.914 1 86.94 92 GLY B N 1
ATOM 2131 C CA . GLY B 1 92 ? 12.047 -4.191 9.727 1 86.94 92 GLY B CA 1
A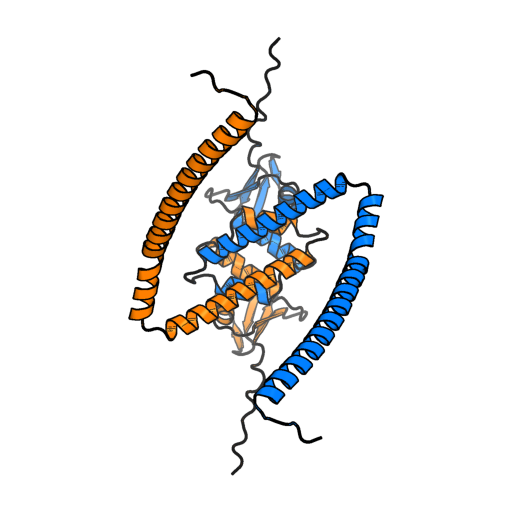TOM 2132 C C . GLY B 1 92 ? 12.711 -3.039 10.453 1 86.94 92 GLY B C 1
ATOM 2133 O O . GLY B 1 92 ? 13.594 -3.248 11.289 1 86.94 92 GLY B O 1
ATOM 2134 N N . HIS B 1 93 ? 12.398 -1.824 10.07 1 83.94 93 HIS B N 1
ATOM 2135 C CA . HIS B 1 93 ? 12.93 -0.644 10.742 1 83.94 93 HIS B CA 1
ATOM 2136 C C . HIS B 1 93 ? 12.195 -0.375 12.047 1 83.94 93 HIS B C 1
ATOM 2138 O O . HIS B 1 93 ? 11.039 -0.785 12.211 1 83.94 93 HIS B O 1
ATOM 2144 N N . ALA B 1 94 ? 12.922 0.269 12.953 1 82.25 94 ALA B N 1
ATOM 2145 C CA . ALA B 1 94 ? 12.367 0.56 14.281 1 82.25 94 ALA B CA 1
ATOM 2146 C C . ALA B 1 94 ? 11.109 1.419 14.172 1 82.25 94 ALA B C 1
ATOM 2148 O O . ALA B 1 94 ? 10.211 1.316 15.008 1 82.25 94 ALA B O 1
ATOM 2149 N N . MET B 1 95 ? 10.984 2.119 13.078 1 87.25 95 MET B N 1
ATOM 2150 C CA . MET B 1 95 ? 9.898 3.082 12.953 1 87.25 95 MET B CA 1
ATOM 2151 C C . MET B 1 95 ? 8.742 2.498 12.141 1 87.25 95 MET B C 1
ATOM 2153 O O . MET B 1 95 ? 7.809 3.211 11.781 1 87.25 95 MET B O 1
ATOM 2157 N N . GLN B 1 96 ? 8.758 1.247 11.797 1 89.94 96 GLN B N 1
ATOM 2158 C CA . GLN B 1 96 ? 7.738 0.595 10.984 1 89.94 96 GLN B CA 1
ATOM 2159 C C . GLN B 1 96 ? 6.352 0.787 11.594 1 89.94 96 GLN B C 1
ATOM 2161 O O . GLN B 1 96 ? 5.391 1.086 10.875 1 89.94 96 GLN B O 1
ATOM 2166 N N . GLY B 1 97 ? 6.277 0.592 12.906 1 90.5 97 GLY B N 1
ATOM 2167 C CA . GLY B 1 97 ? 5.004 0.775 13.586 1 90.5 97 GLY B CA 1
ATOM 2168 C C . GLY B 1 97 ? 4.465 2.188 13.469 1 90.5 97 GLY B C 1
ATOM 2169 O O . GLY B 1 97 ? 3.271 2.383 13.227 1 90.5 97 GLY B O 1
ATOM 2170 N N . TYR B 1 98 ? 5.301 3.072 13.609 1 88.62 98 TYR B N 1
ATOM 2171 C CA . TYR B 1 98 ? 4.914 4.473 13.5 1 88.62 98 TYR B CA 1
ATOM 2172 C C . TYR B 1 98 ? 4.449 4.801 12.086 1 88.62 98 TYR B C 1
ATOM 2174 O O . TYR B 1 98 ? 3.445 5.488 11.898 1 88.62 98 TYR B O 1
ATOM 2182 N N . MET B 1 99 ? 5.145 4.352 11.117 1 91.5 99 MET B N 1
ATOM 2183 C CA . MET B 1 99 ? 4.766 4.57 9.727 1 91.5 99 MET B CA 1
ATOM 2184 C C . MET B 1 99 ? 3.377 4.012 9.445 1 91.5 99 MET B C 1
ATOM 2186 O O . MET B 1 99 ? 2.549 4.672 8.82 1 91.5 99 MET B O 1
ATOM 2190 N N . GLY B 1 100 ? 3.107 2.803 9.922 1 91.94 100 GLY B N 1
ATOM 2191 C CA . GLY B 1 100 ? 1.794 2.201 9.758 1 91.94 100 GLY B CA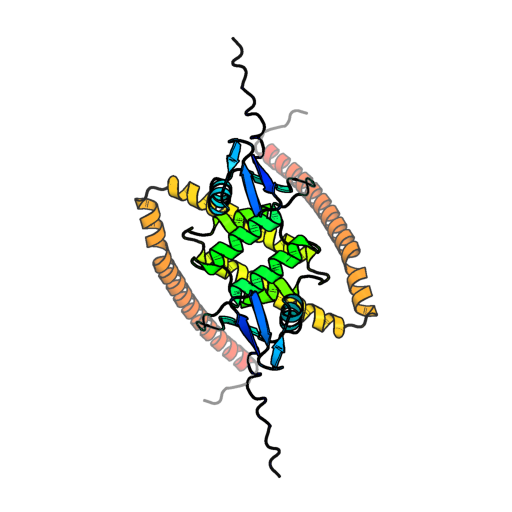 1
ATOM 2192 C C . GLY B 1 100 ? 0.676 3.033 10.352 1 91.94 100 GLY B C 1
ATOM 2193 O O . GLY B 1 100 ? -0.341 3.275 9.703 1 91.94 100 GLY B O 1
ATOM 2194 N N . SER B 1 101 ? 0.899 3.441 11.594 1 92.06 101 SER B N 1
ATOM 2195 C CA . SER B 1 101 ? -0.089 4.262 12.289 1 92.06 101 SER B CA 1
ATOM 2196 C C . SER B 1 101 ? -0.29 5.598 11.586 1 92.06 101 SER B C 1
ATOM 2198 O O . SER B 1 101 ? -1.417 6.09 11.477 1 92.06 101 SER B O 1
ATOM 2200 N N . TYR B 1 102 ? 0.861 6.105 11.141 1 89.62 102 TYR B N 1
ATOM 2201 C CA . TYR B 1 102 ? 0.822 7.379 10.43 1 89.62 102 TYR B CA 1
ATOM 2202 C C . TYR B 1 102 ? 0.024 7.254 9.133 1 89.62 102 TYR B C 1
ATOM 2204 O O . TYR B 1 102 ? -0.853 8.078 8.859 1 89.62 102 TYR B O 1
ATOM 2212 N N . LEU B 1 103 ? 0.221 6.262 8.359 1 91.94 103 LEU B N 1
ATOM 2213 C CA . LEU B 1 103 ? -0.508 6.008 7.121 1 91.94 103 LEU B CA 1
ATOM 2214 C C . LEU B 1 103 ? -1.986 5.758 7.402 1 91.94 103 LEU B C 1
ATOM 2216 O O . LEU B 1 103 ? -2.852 6.25 6.672 1 91.94 103 LEU B O 1
ATOM 2220 N N . GLU B 1 104 ? -2.244 5.035 8.398 1 92.88 104 GLU B N 1
ATOM 2221 C CA . GLU B 1 104 ? -3.623 4.758 8.781 1 92.88 104 GLU B CA 1
ATOM 2222 C C . GLU B 1 104 ? -4.383 6.051 9.078 1 92.88 104 GLU B C 1
ATOM 2224 O O . GLU B 1 104 ? -5.504 6.238 8.594 1 92.88 104 GLU B O 1
ATOM 2229 N N . LYS B 1 105 ? -3.756 6.852 9.836 1 91.75 105 LYS B N 1
ATOM 2230 C CA . LYS B 1 105 ? -4.383 8.117 10.188 1 91.75 105 LYS B CA 1
ATOM 2231 C C . LYS B 1 105 ? -4.605 8.992 8.961 1 91.75 105 LYS B C 1
ATOM 2233 O O . LYS B 1 105 ? -5.676 9.586 8.789 1 91.75 105 LYS B O 1
ATOM 2238 N N . ASN B 1 106 ? -3.59 9.062 8.125 1 90.06 106 ASN B N 1
ATOM 2239 C CA . ASN B 1 106 ? -3.672 9.859 6.91 1 90.06 106 ASN B CA 1
ATOM 2240 C C . ASN B 1 106 ? -4.773 9.359 5.977 1 90.06 106 ASN B C 1
ATOM 2242 O O . ASN B 1 106 ? -5.586 10.148 5.488 1 90.06 106 ASN B O 1
ATOM 2246 N N . VAL B 1 107 ? -4.852 8.102 5.781 1 92.5 107 VAL B N 1
ATOM 2247 C CA . VAL B 1 107 ? -5.844 7.516 4.891 1 92.5 107 VAL B CA 1
ATOM 2248 C C . VAL B 1 107 ? -7.242 7.711 5.473 1 92.5 107 VAL B C 1
ATOM 2250 O O . VAL B 1 107 ? -8.188 8.016 4.742 1 92.5 107 VAL B O 1
ATOM 2253 N N . GLN B 1 108 ? -7.371 7.551 6.777 1 91.38 108 GLN B N 1
ATOM 2254 C CA . GLN B 1 108 ? -8.648 7.773 7.445 1 91.38 108 GLN B CA 1
ATOM 2255 C C . GLN B 1 108 ? -9.117 9.219 7.285 1 91.38 108 GLN B C 1
ATOM 2257 O O . GLN B 1 108 ? -10.289 9.469 7.016 1 91.38 108 GLN B O 1
ATOM 2262 N N . MET B 1 109 ? -8.195 10.125 7.496 1 89.19 109 MET B N 1
ATOM 2263 C CA . MET B 1 109 ? -8.508 11.539 7.34 1 89.19 109 MET B CA 1
ATOM 2264 C C . MET B 1 109 ? -9.008 11.836 5.926 1 89.19 109 MET B C 1
ATOM 2266 O O . MET B 1 109 ? -9.977 12.562 5.746 1 89.19 109 MET B O 1
ATOM 2270 N N . PHE B 1 110 ? -8.344 11.242 4.973 1 87.81 110 PHE B N 1
ATOM 2271 C CA . PHE B 1 110 ? -8.742 11.438 3.584 1 87.81 110 PHE B CA 1
ATOM 2272 C C . PHE B 1 110 ? -10.117 10.836 3.318 1 87.81 110 PHE B C 1
ATOM 2274 O O . PHE B 1 110 ? -10.93 11.422 2.605 1 87.81 110 PHE B O 1
ATOM 2281 N N . THR B 1 111 ? -10.375 9.758 3.85 1 88.5 111 THR B N 1
ATOM 2282 C CA . THR B 1 111 ? -11.664 9.102 3.705 1 88.5 111 THR B CA 1
ATOM 2283 C C . THR B 1 111 ? -12.773 9.945 4.32 1 88.5 111 THR B C 1
ATOM 2285 O O . THR B 1 111 ? -13.844 10.102 3.725 1 88.5 111 THR B O 1
ATOM 2288 N N . ASP B 1 112 ? -12.469 10.469 5.496 1 88.38 112 ASP B N 1
ATOM 2289 C CA . ASP B 1 112 ? -13.438 11.328 6.176 1 88.38 112 ASP B CA 1
ATOM 2290 C C . ASP B 1 112 ? -13.719 12.594 5.367 1 88.38 112 ASP B C 1
ATOM 2292 O O . ASP B 1 112 ? -14.867 13.031 5.266 1 88.38 112 ASP B O 1
ATOM 2296 N N . PHE B 1 113 ? -12.688 13.07 4.883 1 83.25 113 PHE B N 1
ATOM 2297 C CA . PHE B 1 113 ? -12.797 14.266 4.059 1 83.25 113 PHE B CA 1
ATOM 2298 C C . PHE B 1 113 ? -13.625 13.992 2.812 1 83.25 113 PHE B C 1
ATOM 2300 O O . PHE B 1 113 ? -14.516 14.773 2.471 1 83.25 113 PHE B O 1
ATOM 2307 N N . GLN B 1 114 ? -13.383 12.984 2.145 1 81.69 114 GLN B N 1
ATOM 2308 C CA . GLN B 1 114 ? -14.109 12.586 0.948 1 81.69 114 GLN B CA 1
ATOM 2309 C C . GLN B 1 114 ? -15.602 12.398 1.248 1 81.69 114 GLN B C 1
ATOM 2311 O O . GLN B 1 114 ? -16.453 12.797 0.454 1 81.69 114 GLN B O 1
ATOM 2316 N N . ASN B 1 115 ? -15.867 11.734 2.348 1 83.25 115 ASN B N 1
ATOM 2317 C CA . ASN B 1 115 ? -17.25 11.531 2.754 1 83.25 115 ASN B CA 1
ATOM 2318 C C . ASN B 1 115 ? -17.969 12.859 3.018 1 83.25 115 ASN B C 1
ATOM 2320 O O . ASN B 1 115 ? -19.125 13.039 2.639 1 83.25 115 ASN B O 1
ATOM 2324 N N . LYS B 1 116 ? -17.297 13.719 3.648 1 83.69 116 LYS B N 1
ATOM 2325 C CA . LYS B 1 116 ? -17.859 15.023 3.963 1 83.69 116 LYS B CA 1
ATOM 2326 C C . LYS B 1 116 ? -18.109 15.836 2.693 1 83.69 116 LYS B C 1
ATOM 2328 O O . LYS B 1 116 ? -19.156 16.484 2.555 1 83.69 116 LYS B O 1
ATOM 2333 N N . LEU B 1 117 ? -17.125 15.805 1.801 1 78.81 117 LEU B N 1
ATOM 2334 C CA . LEU B 1 117 ? -17.266 16.5 0.53 1 78.81 117 LEU B CA 1
ATOM 2335 C C . LEU B 1 117 ? -18.406 15.922 -0.295 1 78.81 117 LEU B C 1
ATOM 2337 O O . LEU B 1 117 ? -19.188 16.656 -0.906 1 78.81 117 LEU B O 1
ATOM 2341 N N . ALA B 1 118 ? -18.516 14.641 -0.346 1 76.44 118 ALA B N 1
ATOM 2342 C CA . ALA B 1 118 ? -19.578 13.961 -1.077 1 76.44 118 ALA B CA 1
ATOM 2343 C C . ALA B 1 118 ? -20.953 14.328 -0.513 1 76.44 118 ALA B C 1
ATOM 2345 O O . ALA B 1 118 ? -21.906 14.555 -1.269 1 76.44 118 ALA B O 1
ATOM 2346 N N . GLU B 1 119 ? -21.062 14.445 0.745 1 79.88 119 GLU B N 1
ATOM 2347 C CA . GLU B 1 119 ? -22.297 14.828 1.408 1 79.88 119 GLU B CA 1
ATOM 2348 C C . GLU B 1 119 ? -22.672 16.281 1.097 1 79.88 119 GLU B C 1
ATOM 2350 O O . GLU B 1 119 ? -23.844 16.594 0.87 1 79.88 119 GLU B O 1
ATOM 2355 N N . GLN B 1 120 ? -21.688 17.016 1.157 1 72.56 120 GLN B N 1
ATOM 2356 C CA . GLN B 1 120 ? -21.906 18.438 0.896 1 72.56 120 GLN B CA 1
ATOM 2357 C C . GLN B 1 120 ? -22.234 18.688 -0.572 1 72.56 120 GLN B C 1
ATOM 2359 O O . GLN B 1 120 ? -23.062 19.547 -0.891 1 72.56 120 GLN B O 1
ATOM 2364 N N . ALA B 1 121 ? -21.609 18 -1.398 1 71.88 121 ALA B N 1
ATOM 2365 C CA . ALA B 1 121 ? -21.875 18.109 -2.83 1 71.88 121 ALA B CA 1
ATOM 2366 C C . ALA B 1 121 ? -23.281 17.609 -3.166 1 71.88 121 ALA B C 1
ATOM 2368 O O . ALA B 1 121 ? -23.938 18.172 -4.039 1 71.88 121 ALA B O 1
ATOM 2369 N N . GLN B 1 122 ? -23.609 16.562 -2.576 1 67.94 122 GLN B N 1
ATOM 2370 C CA . GLN B 1 122 ? -24.953 16.047 -2.789 1 67.94 122 GLN B CA 1
ATOM 2371 C C . GLN B 1 122 ? -26 17.047 -2.301 1 67.94 122 GLN B C 1
ATOM 2373 O O . GLN B 1 122 ? -27.125 17.078 -2.826 1 67.94 122 GLN B O 1
ATOM 2378 N N . GLY B 1 123 ? -25.656 17.672 -1.272 1 63.03 123 GLY B N 1
ATOM 2379 C CA . GLY B 1 123 ? -26.594 18.656 -0.738 1 63.03 123 GLY B CA 1
ATOM 2380 C C . GLY B 1 123 ? -26.547 19.984 -1.478 1 63.03 123 GLY B C 1
ATOM 2381 O O . GLY B 1 123 ? -27.453 20.812 -1.322 1 63.03 123 GLY B O 1
ATOM 2382 N N . THR B 1 124 ? -25.375 20.281 -2.053 1 63.88 124 THR B N 1
ATOM 2383 C CA . THR B 1 124 ? -25.297 21.547 -2.766 1 63.88 124 THR B CA 1
ATOM 2384 C C . THR B 1 124 ? -25.703 21.375 -4.227 1 63.88 124 THR B C 1
ATOM 2386 O O . THR B 1 124 ? -25.344 20.391 -4.867 1 63.88 124 THR B O 1
ATOM 2389 N N . SER B 1 125 ? -26.641 22.047 -4.719 1 60.56 125 SER B N 1
ATOM 2390 C CA . SER B 1 125 ? -27.188 22.062 -6.07 1 60.56 125 SER B CA 1
ATOM 2391 C C . SER B 1 125 ? -26.078 22.078 -7.113 1 60.56 125 SER B C 1
ATOM 2393 O O . SER B 1 125 ? -25 22.641 -6.879 1 60.56 125 SER B O 1
ATOM 2395 N N . PRO B 1 126 ? -26.125 21.156 -8.141 1 62.06 126 PRO B N 1
ATOM 2396 C CA . PRO B 1 126 ? -25.156 21.203 -9.234 1 62.06 126 PRO B CA 1
ATOM 2397 C C . PRO B 1 126 ? -24.75 22.625 -9.609 1 62.06 126 PRO B C 1
ATOM 2399 O O . PRO B 1 126 ? -23.609 22.875 -9.969 1 62.06 126 PRO B O 1
ATOM 2402 N N . GLU B 1 127 ? -25.656 23.484 -9.484 1 60.62 127 GLU B N 1
ATOM 2403 C CA . GLU B 1 127 ? -25.406 24.891 -9.797 1 60.62 127 GLU B CA 1
ATOM 2404 C C . GLU B 1 127 ? -24.484 25.531 -8.766 1 60.62 127 GLU B C 1
ATOM 2406 O O . GLU B 1 127 ? -23.562 26.266 -9.133 1 60.62 127 GLU B O 1
ATOM 2411 N N . ALA B 1 128 ? -24.672 25.328 -7.562 1 61.22 128 ALA B N 1
ATOM 2412 C CA . ALA B 1 128 ? -23.875 25.938 -6.504 1 61.22 128 ALA B CA 1
ATOM 2413 C C . ALA B 1 128 ? -22.469 25.328 -6.465 1 61.22 128 ALA B C 1
ATOM 2415 O O . ALA B 1 128 ? -21.484 26.031 -6.254 1 61.22 128 ALA B O 1
ATOM 2416 N N . TRP B 1 129 ? -22.391 24.031 -6.773 1 60.12 129 TRP B N 1
ATOM 2417 C CA . TRP B 1 129 ? -21.109 23.359 -6.895 1 60.12 129 TRP B CA 1
ATOM 2418 C C . TRP B 1 129 ? -20.312 23.875 -8.094 1 60.12 129 TRP B C 1
ATOM 2420 O O . TRP B 1 129 ? -19.109 24.094 -8.008 1 60.12 129 TRP B O 1
ATOM 2430 N N . SER B 1 130 ? -21.031 23.984 -9.266 1 60.47 130 SER B N 1
ATOM 2431 C CA . SER B 1 130 ? -20.484 24.641 -10.445 1 60.47 130 SER B CA 1
ATOM 2432 C C . SER B 1 130 ? -20.047 26.078 -10.133 1 60.47 130 SER B C 1
ATOM 2434 O O . SER B 1 130 ? -19 26.531 -10.617 1 60.47 130 SER B O 1
ATOM 2436 N N . GLN B 1 131 ? -20.812 26.734 -9.484 1 56.81 131 GLN B N 1
ATOM 2437 C CA . GLN B 1 131 ? -20.469 28.109 -9.109 1 56.81 131 GLN B CA 1
ATOM 2438 C C . GLN B 1 131 ? -19.297 28.141 -8.133 1 56.81 131 GLN B C 1
ATOM 2440 O O . GLN B 1 131 ? -18.422 29 -8.227 1 56.81 131 GLN B O 1
ATOM 2445 N N . PHE B 1 132 ? -19.391 27.188 -7.27 1 57.84 132 PHE B N 1
ATOM 2446 C CA . PHE B 1 132 ? -18.297 27.109 -6.301 1 57.84 132 PHE B CA 1
ATOM 2447 C C . PHE B 1 132 ? -17 26.688 -6.984 1 57.84 132 PHE B C 1
ATOM 2449 O O . PHE B 1 132 ? -15.938 27.25 -6.695 1 57.84 132 PHE B O 1
ATOM 2456 N N . MET B 1 133 ? -17.109 25.672 -7.832 1 57.78 133 MET B N 1
ATOM 2457 C CA . MET B 1 133 ? -15.945 25.234 -8.609 1 57.78 133 MET B CA 1
ATOM 2458 C C . MET B 1 133 ? -15.477 26.344 -9.547 1 57.78 133 MET B C 1
ATOM 2460 O O . MET B 1 133 ? -14.289 26.422 -9.875 1 57.78 133 MET B O 1
ATOM 2464 N N . ARG B 1 134 ? -16.406 26.984 -10.18 1 55.12 134 ARG B N 1
ATOM 2465 C CA . ARG B 1 134 ? -16.141 28.141 -11.031 1 55.12 134 ARG B CA 1
ATOM 2466 C C . ARG B 1 134 ? -15.547 29.297 -10.219 1 55.12 134 ARG B C 1
ATOM 2468 O O . ARG B 1 134 ? -14.727 30.062 -10.727 1 55.12 134 ARG B O 1
ATOM 2475 N N . MET B 1 135 ? -16.156 29.453 -9.156 1 51.84 135 MET B N 1
ATOM 2476 C CA . MET B 1 135 ? -15.617 30.531 -8.336 1 51.84 135 MET B CA 1
ATOM 2477 C C . MET B 1 135 ? -14.219 30.188 -7.832 1 51.84 135 MET B C 1
ATOM 2479 O O . MET B 1 135 ? -13.523 31.047 -7.285 1 51.84 135 MET B O 1
ATOM 2483 N N . GLN B 1 136 ? -13.828 28.812 -7.805 1 47.19 136 GLN B N 1
ATOM 2484 C CA . GLN B 1 136 ? -12.539 28.5 -7.203 1 47.19 136 GLN B CA 1
ATOM 2485 C C . GLN B 1 136 ? -11.391 29.109 -8.016 1 47.19 136 GLN B C 1
ATOM 2487 O O . GLN B 1 136 ? -10.438 29.641 -7.457 1 47.19 136 GLN B O 1
ATOM 2492 N N . PRO B 1 137 ? -11 28.516 -9.062 1 47.59 137 PRO B N 1
ATOM 2493 C CA . PRO B 1 137 ? -9.57 28.672 -9.359 1 47.59 137 PRO B CA 1
ATOM 2494 C C . PRO B 1 137 ? -9.195 30.125 -9.664 1 47.59 137 PRO B C 1
ATOM 2496 O O . PRO B 1 137 ? -8.109 30.578 -9.297 1 47.59 137 PRO B O 1
ATOM 2499 N N . PRO B 1 138 ? -9.953 30.781 -10.531 1 46.69 138 PRO B N 1
ATOM 2500 C CA . PRO B 1 138 ? -9.445 32.031 -11.102 1 46.69 138 PRO B CA 1
ATOM 2501 C C . PRO B 1 138 ? -9.539 33.188 -10.125 1 46.69 138 PRO B C 1
ATOM 2503 O O . PRO B 1 138 ? -8.688 34.094 -10.141 1 46.69 138 PRO B O 1
ATOM 2506 N N . ALA B 1 139 ? -10.57 33.344 -9.32 1 46.44 139 ALA B N 1
ATOM 2507 C CA . ALA B 1 139 ? -10.664 34.438 -8.375 1 46.44 139 ALA B CA 1
ATOM 2508 C C . ALA B 1 139 ? -9.609 34.312 -7.277 1 46.44 139 ALA B C 1
ATOM 2510 O O . ALA B 1 139 ? -9.039 35.312 -6.836 1 46.44 139 ALA B O 1
ATOM 2511 N N . MET B 1 140 ? -9.266 33.188 -6.777 1 49.59 140 MET B N 1
ATOM 2512 C CA . MET B 1 140 ? -8.109 32.938 -5.922 1 49.59 140 MET B CA 1
ATOM 2513 C C . MET B 1 140 ? -6.809 33.125 -6.707 1 49.59 140 MET B C 1
ATOM 2515 O O . MET B 1 140 ? -5.812 33.594 -6.168 1 49.59 140 MET B O 1
ATOM 2519 N N . GLN B 1 141 ? -6.738 32.719 -7.863 1 50.31 141 GLN B N 1
ATOM 2520 C CA . GLN B 1 141 ? -5.645 33.031 -8.773 1 50.31 141 GLN B CA 1
ATOM 2521 C C . GLN B 1 141 ? -5.555 34.531 -9.031 1 50.31 141 GLN B C 1
ATOM 2523 O O . GLN B 1 141 ? -4.461 35.094 -9.031 1 50.31 141 GLN B O 1
ATOM 2528 N N . ASN B 1 142 ? -6.586 35.188 -9.273 1 50.78 142 ASN B N 1
ATOM 2529 C CA . ASN B 1 142 ? -6.617 36.625 -9.375 1 50.78 142 ASN B CA 1
ATOM 2530 C C . ASN B 1 142 ? -6.371 37.312 -8.023 1 50.78 142 ASN B C 1
ATOM 2532 O O . ASN B 1 142 ? -5.645 38.281 -7.934 1 50.78 142 ASN B O 1
ATOM 2536 N N . MET B 1 143 ? -6.938 36.906 -6.945 1 48.56 143 MET B N 1
ATOM 2537 C CA . MET B 1 143 ? -6.629 37.344 -5.59 1 48.56 143 MET B CA 1
ATOM 2538 C C . MET B 1 143 ? -5.207 36.969 -5.199 1 48.56 143 MET B C 1
ATOM 2540 O O . MET B 1 143 ? -4.473 37.781 -4.637 1 48.56 143 MET B O 1
ATOM 2544 N N . MET B 1 144 ? -4.734 35.781 -5.434 1 52.06 144 MET B N 1
ATOM 2545 C CA . MET B 1 144 ? -3.33 35.406 -5.281 1 52.06 144 MET B CA 1
ATOM 2546 C C . MET B 1 144 ? -2.461 36.156 -6.285 1 52.06 144 MET B C 1
ATOM 2548 O O . MET B 1 144 ? -1.36 36.594 -5.953 1 52.06 144 MET B O 1
ATOM 2552 N N . SER B 1 145 ? -2.869 36.281 -7.453 1 56.19 145 SER B N 1
ATOM 2553 C CA . SER B 1 145 ? -2.195 37.188 -8.398 1 56.19 145 SER B CA 1
ATOM 2554 C C . SER B 1 145 ? -2.264 38.625 -7.938 1 56.19 145 SER B C 1
ATOM 2556 O O . SER B 1 145 ? -1.277 39.375 -8.031 1 56.19 145 SER B O 1
ATOM 2558 N N . SER B 1 146 ? -3.389 39.094 -7.438 1 53.31 146 SER B N 1
ATOM 2559 C CA . SER B 1 146 ? -3.484 40.438 -6.84 1 53.31 146 SER B CA 1
ATOM 2560 C C . SER B 1 146 ? -2.719 40.5 -5.523 1 53.31 146 SER B C 1
ATOM 2562 O O . SER B 1 146 ? -2.055 41.5 -5.234 1 53.31 146 SER B O 1
ATOM 2564 N N . TYR B 1 147 ? -2.789 39.531 -4.695 1 49.31 147 TYR B N 1
ATOM 2565 C CA . TYR B 1 147 ? -1.945 39.406 -3.514 1 49.31 147 TYR B CA 1
ATOM 2566 C C . TYR B 1 147 ? -0.485 39.219 -3.904 1 49.31 147 TYR B C 1
ATOM 2568 O O . TYR B 1 147 ? 0.41 39.812 -3.309 1 49.31 147 TYR B O 1
ATOM 2576 N N . MET B 1 148 ? -0.228 38.438 -4.883 1 52.81 148 MET B N 1
ATOM 2577 C CA . MET B 1 148 ? 1.127 38.344 -5.422 1 52.81 148 MET B CA 1
ATOM 2578 C C . MET B 1 148 ? 1.526 39.656 -6.098 1 52.81 148 MET B C 1
ATOM 2580 O O . MET B 1 148 ? 2.662 40.094 -5.953 1 52.81 148 MET B O 1
ATOM 2584 N N . GLU B 1 149 ? 0.661 40.188 -6.781 1 55.97 149 GLU B N 1
ATOM 2585 C CA . GLU B 1 149 ? 0.942 41.531 -7.301 1 55.97 149 GLU B CA 1
ATOM 2586 C C . GLU B 1 149 ? 1.012 42.562 -6.176 1 55.97 149 GLU B C 1
ATOM 2588 O O . GLU B 1 149 ? 1.885 43.438 -6.176 1 55.97 149 GLU B O 1
ATOM 2593 N N . GLN B 1 150 ? 0.072 42.438 -5.207 1 56.09 150 GLN B N 1
ATOM 2594 C CA . GLN B 1 150 ? 0.168 43.281 -4.016 1 56.09 150 GLN B CA 1
ATOM 2595 C C . GLN B 1 150 ? 1.365 42.875 -3.158 1 56.09 150 GLN B C 1
ATOM 2597 O O . GLN B 1 150 ? 2.072 43.75 -2.631 1 56.09 150 GLN B O 1
ATOM 2602 N N . SER B 1 151 ? 1.618 41.594 -3.051 1 59.22 151 SER B N 1
ATOM 2603 C CA . SER B 1 151 ? 2.832 41.125 -2.381 1 59.22 151 SER B CA 1
ATOM 2604 C C . SER B 1 151 ? 4.078 41.531 -3.158 1 59.22 151 SER B C 1
ATOM 2606 O O . SER B 1 151 ? 5.074 41.969 -2.566 1 59.22 151 SER B O 1
ATOM 2608 N N . GLN B 1 152 ? 4.039 41.469 -4.426 1 59.66 152 GLN B N 1
ATOM 2609 C CA . GLN B 1 152 ? 5.133 42 -5.234 1 59.66 152 GLN B CA 1
ATOM 2610 C C . GLN B 1 152 ? 5.238 43.5 -5.086 1 59.66 152 GLN B C 1
ATOM 2612 O O . GLN B 1 152 ? 6.336 44.062 -4.965 1 59.66 152 GLN B O 1
ATOM 2617 N N . ASN B 1 153 ? 4.109 44.156 -5.051 1 62.81 153 ASN B N 1
ATOM 2618 C CA . ASN B 1 153 ? 4.141 45.594 -4.797 1 62.81 153 ASN B CA 1
ATOM 2619 C C . ASN B 1 153 ? 4.535 45.906 -3.355 1 62.81 153 ASN B C 1
ATOM 2621 O O . ASN B 1 153 ? 5.285 46.844 -3.102 1 62.81 153 ASN B O 1
ATOM 2625 N N . MET B 1 154 ? 4.023 45.094 -2.463 1 58.44 154 MET B N 1
ATOM 2626 C CA . MET B 1 154 ? 4.445 45.219 -1.071 1 58.44 154 MET B CA 1
ATOM 2627 C C . MET B 1 154 ? 5.918 44.844 -0.914 1 58.44 154 MET B C 1
ATOM 2629 O O . MET B 1 154 ? 6.66 45.531 -0.208 1 58.44 154 MET B O 1
ATOM 2633 N N . PHE B 1 155 ? 6.293 43.812 -1.609 1 61.5 155 PHE B N 1
ATOM 2634 C CA . PHE B 1 155 ? 7.707 43.469 -1.613 1 61.5 155 PHE B CA 1
ATOM 2635 C C . PHE B 1 155 ? 8.531 44.531 -2.301 1 61.5 155 PHE B C 1
ATOM 2637 O O . PHE B 1 155 ? 9.602 44.906 -1.808 1 61.5 155 PHE B O 1
ATOM 2644 N N . THR B 1 156 ? 8.047 45.062 -3.34 1 64.69 156 THR B N 1
ATOM 2645 C CA . THR B 1 156 ? 8.727 46.156 -3.988 1 64.69 156 THR B CA 1
ATOM 2646 C C . THR B 1 156 ? 8.68 47.406 -3.113 1 64.69 156 THR B C 1
ATOM 2648 O O . THR B 1 156 ? 9.68 48.125 -2.982 1 64.69 156 THR B O 1
ATOM 2651 N N . GLN B 1 157 ? 7.582 47.656 -2.492 1 63.94 157 GLN B N 1
ATOM 2652 C CA . GLN B 1 157 ? 7.469 48.781 -1.562 1 63.94 157 GLN B CA 1
ATOM 2653 C C . GLN B 1 157 ? 8.312 48.531 -0.312 1 63.94 157 GLN B C 1
ATOM 2655 O O . GLN B 1 157 ? 8.977 49.438 0.177 1 63.94 157 GLN B O 1
ATOM 2660 N N . MET B 1 158 ? 8.242 47.312 0.141 1 63.38 158 MET B N 1
ATOM 2661 C CA . MET B 1 158 ? 9.109 46.938 1.254 1 63.38 158 MET B CA 1
ATOM 2662 C C . MET B 1 158 ? 10.578 47 0.841 1 63.38 158 MET B C 1
ATOM 2664 O O . MET B 1 158 ? 11.422 47.5 1.596 1 63.38 158 MET B O 1
ATOM 2668 N N . GLN B 1 159 ? 10.836 46.5 -0.326 1 65.06 159 GLN B N 1
ATOM 2669 C CA . GLN B 1 159 ? 12.18 46.656 -0.872 1 65.06 159 GLN B CA 1
ATOM 2670 C C . GLN B 1 159 ? 12.57 48.125 -1.007 1 65.06 159 GLN B C 1
ATOM 2672 O O . GLN B 1 159 ? 13.688 48.5 -0.659 1 65.06 159 GLN B O 1
ATOM 2677 N N . ASP B 1 160 ? 11.688 48.906 -1.551 1 69 160 ASP B N 1
ATOM 2678 C CA . ASP B 1 160 ? 11.953 50.344 -1.672 1 69 160 ASP B CA 1
ATOM 2679 C C . ASP B 1 160 ? 12.086 51 -0.297 1 69 160 ASP B C 1
ATOM 2681 O O . ASP B 1 160 ? 12.977 51.812 -0.085 1 69 160 ASP B O 1
ATOM 2685 N N . GLN B 1 161 ? 11.211 50.5 0.529 1 64.69 161 GLN B N 1
ATOM 2686 C CA . GLN B 1 161 ? 11.266 51.062 1.885 1 64.69 161 GLN B CA 1
ATOM 2687 C C . GLN B 1 161 ? 12.484 50.531 2.635 1 64.69 161 GLN B C 1
ATOM 2689 O O . GLN B 1 161 ? 13.156 51.281 3.352 1 64.69 161 GLN B O 1
ATOM 2694 N N . MET B 1 162 ? 12.703 49.25 2.436 1 64.88 162 MET B N 1
ATOM 2695 C CA . MET B 1 162 ? 13.93 48.688 3.008 1 64.88 162 MET B CA 1
ATOM 2696 C C . MET B 1 162 ? 15.164 49.344 2.396 1 64.88 162 MET B C 1
ATOM 2698 O O . MET B 1 162 ? 16.125 49.625 3.104 1 64.88 162 MET B O 1
ATOM 2702 N N . GLN B 1 163 ? 15.055 49.531 1.098 1 66.81 163 GLN B N 1
ATOM 2703 C CA . GLN B 1 163 ? 16.141 50.25 0.452 1 66.81 163 GLN B CA 1
ATOM 2704 C C . GLN B 1 163 ? 16.281 51.656 1 1 66.81 163 GLN B C 1
ATOM 2706 O O . GLN B 1 163 ? 17.391 52.125 1.267 1 66.81 163 GLN B O 1
ATOM 2711 N N . LYS B 1 164 ? 15.18 52.344 1.137 1 68.12 164 LYS B N 1
ATOM 2712 C CA . LYS B 1 164 ? 15.219 53.688 1.685 1 68.12 164 LYS B CA 1
ATOM 2713 C C . LYS B 1 164 ? 15.68 53.688 3.137 1 68.12 164 LYS B C 1
ATOM 2715 O O . LYS B 1 164 ? 16.469 54.531 3.545 1 68.12 164 LYS B O 1
ATOM 2720 N N . GLN B 1 165 ? 15.148 52.625 3.805 1 65.31 165 GLN B N 1
ATOM 2721 C CA . GLN B 1 165 ? 15.562 52.5 5.199 1 65.31 165 GLN B CA 1
ATOM 2722 C C . GLN B 1 165 ? 17.016 52.062 5.309 1 65.31 165 GLN B C 1
ATOM 2724 O O . GLN B 1 165 ? 17.766 52.562 6.164 1 65.31 165 GLN B O 1
ATOM 2729 N N . THR B 1 166 ? 17.312 51.156 4.457 1 70.5 166 THR B N 1
ATOM 2730 C CA . THR B 1 166 ? 18.719 50.75 4.422 1 70.5 166 THR B CA 1
ATOM 2731 C C . THR B 1 166 ? 19.609 51.938 4.043 1 70.5 166 THR B C 1
ATOM 2733 O O . THR B 1 166 ? 20.672 52.125 4.645 1 70.5 166 THR B O 1
ATOM 2736 N N . GLU B 1 167 ? 19.141 52.719 3.098 1 66.12 167 GLU B N 1
ATOM 2737 C CA . GLU B 1 167 ? 19.906 53.906 2.721 1 66.12 167 GLU B CA 1
ATOM 2738 C C . GLU B 1 167 ? 19.969 54.906 3.869 1 66.12 167 GLU B C 1
ATOM 2740 O O . GLU B 1 167 ? 21.016 55.5 4.105 1 66.12 167 GLU B O 1
ATOM 2745 N N . GLN B 1 168 ? 18.797 55 4.543 1 64 168 GLN B N 1
ATOM 2746 C CA . GLN B 1 168 ? 18.781 55.906 5.688 1 64 168 GLN B CA 1
ATOM 2747 C C . GLN B 1 168 ? 19.656 55.375 6.82 1 64 168 GLN B C 1
ATOM 2749 O O . GLN B 1 168 ? 20.375 56.156 7.457 1 64 168 GLN B O 1
ATOM 2754 N N . MET B 1 169 ? 19.5 54.062 7.035 1 66.06 169 MET B N 1
ATOM 2755 C CA . MET B 1 169 ? 20.344 53.469 8.07 1 66.06 169 MET B CA 1
ATOM 2756 C C . MET B 1 169 ? 21.812 53.531 7.668 1 66.06 169 MET B C 1
ATOM 2758 O O . MET B 1 169 ? 22.672 53.875 8.484 1 66.06 169 MET B O 1
ATOM 2762 N N . LEU B 1 170 ? 22 53.125 6.41 1 67.94 170 LEU B N 1
ATOM 2763 C CA . LEU B 1 170 ? 23.375 53.219 5.941 1 67.94 170 LEU B CA 1
ATOM 2764 C C . LEU B 1 170 ? 23.844 54.688 5.934 1 67.94 170 LEU B C 1
ATOM 2766 O O . LEU B 1 170 ? 24.984 54.969 6.281 1 67.94 170 LEU B O 1
ATOM 2770 N N . GLY B 1 171 ? 22.984 55.562 5.395 1 63.06 171 GLY B N 1
ATOM 2771 C CA . GLY B 1 171 ? 23.281 56.969 5.5 1 63.06 171 GLY B CA 1
ATOM 2772 C C . GLY B 1 171 ? 23.547 57.438 6.922 1 63.06 171 GLY B C 1
ATOM 2773 O O . GLY B 1 171 ? 24.438 58.25 7.164 1 63.06 171 GLY B O 1
ATOM 2774 N N . ALA B 1 172 ? 22.812 56.875 7.891 1 61.06 172 ALA B N 1
ATOM 2775 C CA . ALA B 1 172 ? 23.062 57.219 9.289 1 61.06 172 ALA B CA 1
ATOM 2776 C C . ALA B 1 172 ? 24.391 56.656 9.773 1 61.06 172 ALA B C 1
ATOM 2778 O O . ALA B 1 172 ? 25.062 57.25 10.609 1 61.06 172 ALA B O 1
ATOM 2779 N N . LEU B 1 173 ? 24.656 55.312 9.25 1 63.53 173 LEU B N 1
ATOM 2780 C CA . LEU B 1 173 ? 25.938 54.719 9.609 1 63.53 173 LEU B CA 1
ATOM 2781 C C . LEU B 1 173 ? 27.062 55.344 8.797 1 63.53 173 LEU B C 1
ATOM 2783 O O . LEU B 1 173 ? 28.234 55.031 9.039 1 63.53 173 LEU B O 1
ATOM 2787 N N . GLY B 1 174 ? 26.984 56.406 8.047 1 58.88 174 GLY B N 1
ATOM 2788 C CA . GLY B 1 174 ? 28 57.188 7.344 1 58.88 174 GLY B CA 1
ATOM 2789 C C . GLY B 1 174 ? 28.438 56.562 6.039 1 58.88 174 GLY B C 1
ATOM 2790 O O . GLY B 1 174 ? 29.484 56.906 5.5 1 58.88 174 GLY B O 1
ATOM 2791 N N . ILE B 1 175 ? 27.922 55.344 5.738 1 54.66 175 ILE B N 1
ATOM 2792 C CA . ILE B 1 175 ? 28.438 54.625 4.566 1 54.66 175 ILE B CA 1
ATOM 2793 C C . ILE B 1 175 ? 27.844 55.25 3.299 1 54.66 175 ILE B C 1
ATOM 2795 O O . ILE B 1 175 ? 26.625 55.188 3.092 1 54.66 175 ILE B O 1
ATOM 2799 N N . LYS B 1 176 ? 28.172 56.438 2.869 1 52.81 176 LYS B N 1
ATOM 2800 C CA . LYS B 1 176 ? 27.812 57.219 1.688 1 52.81 176 LYS B CA 1
ATOM 2801 C C . LYS B 1 176 ? 28.031 56.406 0.41 1 52.81 176 LYS B C 1
ATOM 2803 O O . LYS B 1 176 ? 29.109 55.844 0.199 1 52.81 176 LYS B O 1
ATOM 2808 N N . ARG B 1 177 ? 27.078 55.719 -0.147 1 52.06 177 ARG B N 1
ATOM 2809 C CA . ARG B 1 177 ? 27.312 55.156 -1.473 1 52.06 177 ARG B CA 1
ATOM 2810 C C . ARG B 1 177 ? 27.797 56.219 -2.445 1 52.06 177 ARG B C 1
ATOM 2812 O O . ARG B 1 177 ? 27.219 57.312 -2.527 1 52.06 177 ARG B O 1
ATOM 2819 N N . ASN B 1 178 ? 29.047 56.375 -2.77 1 44.5 178 ASN B N 1
ATOM 2820 C CA . ASN B 1 178 ? 29.547 57.188 -3.865 1 44.5 178 ASN B CA 1
ATOM 2821 C C . ASN B 1 178 ? 28.734 56.969 -5.141 1 44.5 178 ASN B C 1
ATOM 2823 O O . ASN B 1 178 ? 28.578 55.844 -5.605 1 44.5 178 ASN B O 1
ATOM 2827 N N . SER B 1 179 ? 27.781 57.875 -5.426 1 39.84 179 SER B N 1
ATOM 2828 C CA . SER B 1 179 ? 27.281 58.031 -6.785 1 39.84 179 SER B CA 1
ATOM 2829 C C . SER B 1 179 ? 28.422 58.219 -7.777 1 39.84 179 SER B C 1
ATOM 2831 O O . SER B 1 179 ? 29.375 58.938 -7.5 1 39.84 179 SER B O 1
#

Foldseek 3Di:
DPPPPPPPPPQDAWEWEAEPVRWIATPVVRGTDDLVRVVVCVVVVHHYWYAHPPPRDTCPVVSVVVNLVVCCVPHPHDDDPVRVVVLVVLVPPPCNVVVVVVVVVVVVVVVVVVVVVVVVVVVQPPVVVCVVVVCPDVVVVVVVVVVVVVVVVVVVVVVVVVVVVVCVVVVVVVVDPDD/DPPPPPPPPPQDAWEWEAEPVRWIATPVVRGTDDLVRVVVCVVVVHHYWYAHPPPRDTCPVVSVVVNLVVCCVPHPHDDDPVRVVVLVVLVPPPCNVVVVVVVVVVVVVVVVVVVVVVVVVVVDPPVVVCVVVVVPDVVVVVVVVVVVVVVVVVVVVCVVVCVVVVCVVCVVVVVPPDD

Radius of gyration: 30.31 Å; Cα contacts (8 Å, |Δi|>4): 355; chains: 2; bounding box: 97×84×72 Å

Organism: Delftia acidovorans (strain DSM 14801 / SPH-1) (NCBI:txid398578)

Sequence (358 aa):
MQETTTSAAPSAQRVIKKYPNRRLYDTNTSSYITLTEVKQLVMSNEPVVVKDAKSGEDLTRSILLQIILEEEAGGAPMFSETVLANIIRFYGHAMQGYMGSYLEKNVQMFTDFQNKLAEQAQGTSPEAWSQFMRMQPPAMQNMMSSYMEQSQNMFTQMQDQMQKQTEQMLGALGIKRNSMQETTTSAAPSAQRVIKKYPNRRLYDTNTSSYITLTEVKQLVMSNEPVVVKDAKSGEDLTRSILLQIILEEEAGGAPMFSETVLANIIRFYGHAMQGYMGSYLEKNVQMFTDFQNKLAEQAQGTSPEAWSQFMRMQPPAMQNMMSSYMEQSQNMFTQMQDQMQKQTEQMLGALGIKRNS

Nearest PDB structures (foldseek):
  7aoi-assembly1_XL  TM=2.064E-01  e=8.246E+00  Trypanosoma brucei

InterPro domains:
  IPR007897 PHB accumulation regulatory [PF05233] (79-117)
  IPR007897 PHB accumulation regulatory [PF05233] (125-163)
  IPR010134 Polyhydroxyalkanoate synthesis repressor PhaR [TIGR01848] (14-120)
  IPR012909 PHA accumulation regulator DNA-binding, N-terminal [PF07879] (15-74)